Protein AF-A0A2E7LN16-F1 (afdb_monomer)

Mean predicted aligned error: 4.42 Å

Foldseek 3Di:
DDPDDDPLLVVLLVLLLVLCVPQQDPVNVVCVVVVNDDCVVSLQSVLVSLLLLQCPCVVQQGPVHDLVSNLSNLLSNLLGPRDAQSLQQSAQVLLCCVLLADPVSSNPRNNCSSNVVAREWEQAQDLPDDPVVQAPFWEDDPLAIFGKGWFTAHCPSHQWYWGWYAYPPGDTWIFIAGCPFPQWDWAWDPDDPHTIIMIGGDSTDTPDISNSDDSVSSNVSSVSSVSSVVSSVNSNVVNVVVVVVVQQQPDDDPHHRNVPDPD

Sequence (263 aa):
MDLLLNEQQLMLQSTVQDLLKRDFTKERLAEFDSGKADLKDQWDSVCSTGILGSLIPEKYGGIGGSFSDTGVVFQELGKGPLPGPHFTSSVLAANLIIQCGTESQKHNYLPRIAEGKFIFSVAISNLNQSVNTIFEDFRLAQNGVSGVRLNIPELRLATHVIVPFTSEPGIQGLAVIPTNTYGLSIRPLTGMSTEQYELKTENAEIEEILTGFKLSAFSSALIQSTALLCSFQVGGLERVLEMCLTYSKTRHQFGQPIGRFQR

pLDDT: mean 92.42, std 7.1, range [53.75, 98.56]

Structure (mmCIF, N/CA/C/O backbone):
data_AF-A0A2E7LN16-F1
#
_entry.id   AF-A0A2E7LN16-F1
#
loop_
_atom_site.group_PDB
_atom_site.id
_atom_site.type_symbol
_atom_site.label_atom_id
_atom_site.label_alt_id
_atom_site.label_comp_id
_atom_site.label_asym_id
_atom_site.label_entity_id
_atom_site.label_seq_id
_atom_site.pdbx_PDB_ins_code
_atom_site.Cartn_x
_atom_site.Cartn_y
_atom_site.Cartn_z
_atom_site.occupancy
_atom_site.B_iso_or_equiv
_atom_site.auth_seq_id
_atom_site.auth_comp_id
_atom_site.auth_asym_id
_atom_site.auth_atom_id
_atom_site.pdbx_PDB_model_num
ATOM 1 N N . MET A 1 1 ? -5.508 29.752 8.836 1.00 53.75 1 MET A N 1
ATOM 2 C CA . MET A 1 1 ? -5.615 28.482 8.097 1.00 53.75 1 MET A CA 1
ATOM 3 C C . MET A 1 1 ? -6.892 27.837 8.571 1.00 53.75 1 MET A C 1
ATOM 5 O O . MET A 1 1 ? -6.996 27.593 9.767 1.00 53.75 1 MET A O 1
ATOM 9 N N . ASP A 1 2 ? -7.878 27.712 7.690 1.00 70.88 2 ASP A N 1
ATOM 10 C CA . ASP A 1 2 ? -9.099 26.978 8.009 1.00 70.88 2 ASP A CA 1
ATOM 11 C C . ASP A 1 2 ? -8.776 25.481 7.930 1.00 70.88 2 ASP A C 1
ATOM 13 O O . ASP A 1 2 ? -8.203 25.032 6.939 1.00 70.88 2 ASP A O 1
ATOM 17 N N . LEU A 1 3 ? -9.021 24.758 9.020 1.00 83.38 3 LEU A N 1
ATOM 18 C CA . LEU A 1 3 ? -8.753 23.320 9.144 1.00 83.38 3 LEU A CA 1
ATOM 19 C C . LEU A 1 3 ? -10.019 22.486 8.905 1.00 83.38 3 LEU A C 1
ATOM 21 O O . LEU A 1 3 ? -9.980 21.265 9.054 1.00 83.38 3 LEU A O 1
ATOM 25 N N . LEU A 1 4 ? -11.144 23.133 8.596 1.00 91.50 4 LEU A N 1
ATOM 26 C CA . LEU A 1 4 ? -12.393 22.452 8.293 1.00 91.50 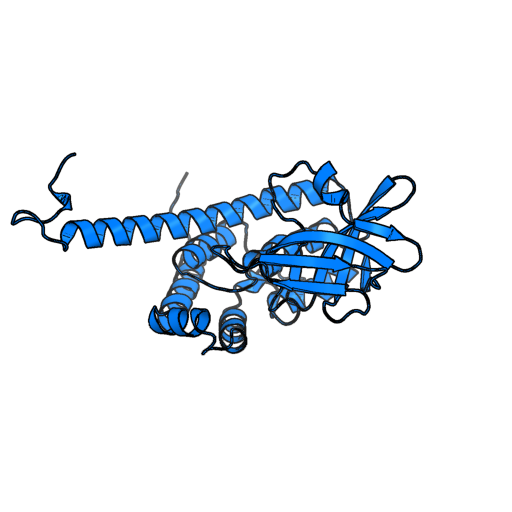4 LEU A CA 1
ATOM 27 C C . LEU A 1 4 ? -12.305 21.731 6.945 1.00 91.50 4 LEU A C 1
ATOM 29 O O . LEU A 1 4 ? -11.690 22.215 5.994 1.00 91.50 4 LEU A O 1
ATOM 33 N N . LEU A 1 5 ? -12.951 20.568 6.877 1.00 93.94 5 LEU A N 1
ATOM 34 C CA . LEU A 1 5 ? -13.072 19.805 5.641 1.00 93.94 5 LEU A CA 1
ATOM 35 C C . LEU A 1 5 ? -13.995 20.533 4.662 1.00 93.94 5 LEU A C 1
ATOM 37 O O . LEU A 1 5 ? -15.049 21.041 5.049 1.00 93.94 5 LEU A O 1
ATOM 41 N N . ASN A 1 6 ? -13.616 20.543 3.386 1.00 94.69 6 ASN A N 1
ATOM 42 C CA . ASN A 1 6 ? -14.493 21.019 2.318 1.00 94.69 6 ASN A CA 1
ATOM 43 C C . ASN A 1 6 ? -15.567 19.966 1.957 1.00 94.69 6 ASN A C 1
ATOM 45 O O . ASN A 1 6 ? -15.522 18.826 2.420 1.00 94.69 6 ASN A O 1
ATOM 49 N N . GLU A 1 7 ? -16.531 20.330 1.105 1.00 94.75 7 GLU A N 1
ATOM 50 C CA . GLU A 1 7 ? -17.633 19.437 0.706 1.00 94.75 7 GLU A CA 1
ATOM 51 C C . GLU A 1 7 ? -17.150 18.119 0.081 1.00 94.75 7 GLU A C 1
ATOM 53 O O . GLU A 1 7 ? -17.666 17.051 0.408 1.00 94.75 7 GLU A O 1
ATOM 58 N N . GLN A 1 8 ? -16.121 18.169 -0.769 1.00 92.81 8 GLN A N 1
ATOM 59 C CA . GLN A 1 8 ? -15.541 16.976 -1.388 1.00 92.81 8 GLN A CA 1
ATOM 60 C C . GLN A 1 8 ? -14.917 16.047 -0.341 1.00 92.81 8 GLN A C 1
ATOM 62 O O . GLN A 1 8 ? -15.150 14.838 -0.358 1.00 92.81 8 GLN A O 1
ATOM 67 N N . GLN A 1 9 ? -14.162 16.606 0.599 1.00 95.69 9 GLN A N 1
ATOM 68 C CA . GLN A 1 9 ? -13.541 15.865 1.692 1.00 95.69 9 GLN A CA 1
ATOM 69 C C . GLN A 1 9 ? -14.583 15.250 2.626 1.00 95.69 9 GLN A C 1
ATOM 71 O O . GLN A 1 9 ? -14.415 14.104 3.034 1.00 95.69 9 GLN A O 1
ATOM 76 N N . LEU A 1 10 ? -15.683 15.951 2.911 1.00 96.44 10 LEU A N 1
ATOM 77 C CA . LEU A 1 10 ? -16.804 15.406 3.684 1.00 96.44 10 LEU A CA 1
ATOM 78 C C . LEU A 1 10 ? -17.483 14.229 2.966 1.00 96.44 10 LEU A C 1
ATOM 80 O O . LEU A 1 10 ? -17.808 13.228 3.605 1.00 96.44 10 LEU A O 1
ATOM 84 N N . MET A 1 11 ? -17.657 14.300 1.643 1.00 94.75 11 MET A N 1
ATOM 85 C CA . MET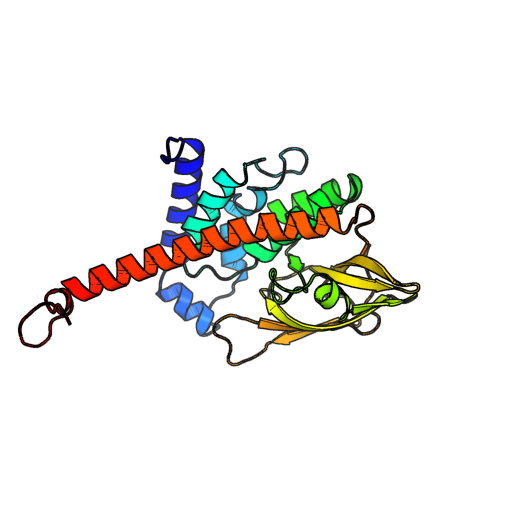 A 1 11 ? -18.199 13.180 0.859 1.00 94.75 11 MET A CA 1
ATOM 86 C C . MET A 1 11 ? -17.270 11.958 0.876 1.00 94.75 11 MET A C 1
ATOM 88 O O . MET A 1 11 ? -17.734 10.832 1.078 1.00 94.75 11 MET A O 1
ATOM 92 N N . LEU A 1 12 ? -15.960 12.168 0.714 1.00 94.94 12 LEU A N 1
ATOM 93 C CA . LEU A 1 12 ? -14.957 11.102 0.832 1.00 94.94 12 LEU A CA 1
ATOM 94 C C . LEU A 1 12 ? -14.974 10.481 2.233 1.00 94.94 12 LEU A C 1
ATOM 96 O O . LEU A 1 12 ? -14.991 9.258 2.366 1.00 94.94 12 LEU A O 1
ATOM 100 N N . GLN A 1 13 ? -15.042 11.324 3.266 1.00 95.88 13 GLN A N 1
ATOM 101 C CA . GLN A 1 13 ? -15.131 10.898 4.657 1.00 95.88 13 GLN A CA 1
ATOM 102 C C . GLN A 1 13 ? -16.349 9.993 4.886 1.00 95.88 13 GLN A C 1
ATOM 104 O O . GLN A 1 13 ? -16.206 8.881 5.395 1.00 95.88 13 GLN A O 1
ATOM 109 N N . SER A 1 14 ? -17.538 10.437 4.463 1.00 96.00 14 SER A N 1
ATOM 110 C CA . SER A 1 14 ? -18.780 9.667 4.606 1.00 96.00 14 SER A CA 1
ATOM 111 C C . SER A 1 14 ? -18.705 8.328 3.876 1.00 96.00 14 SER A C 1
ATOM 113 O O . SER A 1 14 ? -19.083 7.304 4.437 1.00 96.00 14 SER A O 1
ATOM 115 N N . THR A 1 15 ? -18.155 8.315 2.657 1.00 94.75 15 THR A N 1
ATOM 116 C CA . THR A 1 15 ? -18.009 7.095 1.846 1.00 94.75 15 THR A CA 1
ATOM 117 C C . THR A 1 15 ? -17.191 6.032 2.581 1.00 94.75 15 THR A C 1
ATOM 119 O O . THR A 1 15 ? -17.596 4.870 2.655 1.00 94.75 15 THR A O 1
ATOM 122 N N . VAL A 1 16 ? -16.058 6.423 3.174 1.00 94.69 16 VAL A N 1
ATOM 123 C CA . VAL A 1 16 ? -15.212 5.498 3.942 1.00 94.69 16 VAL A CA 1
ATOM 124 C C . VAL A 1 16 ? -15.894 5.065 5.239 1.00 94.69 16 VAL A C 1
ATOM 126 O O . VAL A 1 16 ? -15.833 3.892 5.602 1.00 94.69 16 VAL A O 1
ATOM 129 N N . GLN A 1 17 ? -16.583 5.970 5.935 1.00 94.12 17 GLN A N 1
ATOM 130 C CA . GLN A 1 17 ? -17.314 5.618 7.155 1.00 94.12 17 GLN A CA 1
ATOM 131 C C . GLN A 1 17 ? -18.416 4.592 6.898 1.00 94.12 17 GLN A C 1
ATOM 133 O O . GLN A 1 17 ? -18.588 3.667 7.696 1.00 94.12 17 GLN A O 1
ATOM 138 N N . ASP A 1 18 ? -19.152 4.739 5.801 1.00 93.50 18 ASP A N 1
ATOM 139 C CA . ASP A 1 18 ? -20.219 3.814 5.431 1.00 93.50 18 ASP A CA 1
ATOM 140 C C . ASP A 1 18 ? -19.653 2.448 5.033 1.00 93.50 18 ASP A C 1
ATOM 142 O O . ASP A 1 18 ? -20.167 1.423 5.486 1.00 93.50 18 ASP A O 1
ATOM 146 N N . LEU A 1 19 ? -18.538 2.425 4.293 1.00 91.94 19 LEU A N 1
ATOM 147 C CA . LEU A 1 19 ? -17.781 1.205 4.002 1.00 91.94 19 LEU A CA 1
ATOM 148 C C . LEU A 1 19 ? -17.363 0.481 5.294 1.00 91.94 19 LEU A C 1
ATOM 150 O O . LEU A 1 19 ? -17.647 -0.706 5.458 1.00 91.94 19 LEU A O 1
ATOM 154 N N . LEU A 1 20 ? -16.733 1.193 6.235 1.00 91.00 20 LEU A N 1
ATOM 155 C CA . LEU A 1 20 ? -16.261 0.619 7.500 1.00 91.00 20 LEU A CA 1
ATOM 156 C C . LEU A 1 20 ? -17.402 0.061 8.356 1.00 91.00 20 LEU A C 1
ATOM 158 O O . LEU A 1 20 ? -17.287 -1.039 8.898 1.00 91.00 20 LEU A O 1
ATOM 162 N N . LYS A 1 21 ? -18.519 0.787 8.461 1.00 90.44 21 LYS A N 1
ATOM 163 C CA . LYS A 1 21 ? -19.695 0.339 9.225 1.00 90.44 21 LYS A CA 1
ATOM 164 C C . LYS A 1 21 ? -20.355 -0.892 8.612 1.00 90.44 21 LYS A C 1
ATOM 166 O O . LYS A 1 21 ? -20.860 -1.727 9.360 1.00 90.44 21 LYS A O 1
ATOM 171 N N . ARG A 1 22 ? -20.395 -0.971 7.281 1.00 88.75 22 ARG A N 1
ATOM 172 C CA . ARG A 1 22 ? -21.070 -2.048 6.551 1.00 88.75 22 ARG A CA 1
ATOM 173 C C . ARG A 1 22 ? -20.244 -3.332 6.535 1.00 88.75 22 ARG A C 1
ATOM 175 O O . ARG A 1 22 ? -20.788 -4.392 6.828 1.00 88.75 22 ARG A O 1
ATOM 182 N N . ASP A 1 23 ? -18.948 -3.227 6.239 1.00 84.69 23 ASP A N 1
ATOM 183 C CA . ASP A 1 23 ? -18.140 -4.387 5.840 1.00 84.69 23 ASP A CA 1
ATOM 184 C C . ASP A 1 23 ? -17.058 -4.780 6.860 1.00 84.69 23 ASP A C 1
ATOM 186 O O . ASP A 1 23 ? -16.515 -5.880 6.779 1.00 84.69 23 ASP A O 1
ATOM 190 N N . PHE A 1 24 ? -16.756 -3.924 7.845 1.00 83.62 24 PHE A N 1
ATOM 191 C CA . PHE A 1 24 ? -15.664 -4.129 8.812 1.00 83.62 24 PHE A CA 1
ATOM 192 C C . PHE A 1 24 ? -16.161 -4.117 10.255 1.00 83.62 24 PHE A C 1
ATOM 194 O O . PHE A 1 24 ? -15.609 -3.458 11.141 1.00 83.62 24 PHE A O 1
ATOM 201 N N . THR A 1 25 ? -17.231 -4.871 10.503 1.00 86.12 25 THR A N 1
ATOM 202 C CA . THR A 1 25 ? -17.724 -5.103 11.862 1.00 86.12 25 THR A CA 1
ATOM 203 C C . THR A 1 25 ? -16.752 -5.985 12.652 1.00 86.12 25 THR A C 1
ATOM 205 O O . THR A 1 25 ? -15.941 -6.718 12.086 1.00 86.12 25 THR A O 1
ATOM 208 N N . LYS A 1 26 ? -16.844 -5.957 13.988 1.00 83.94 26 LYS A N 1
ATOM 209 C CA . LYS A 1 26 ? -15.995 -6.781 14.874 1.00 83.94 26 LYS A CA 1
ATOM 210 C C . LYS A 1 26 ? -16.084 -8.269 14.547 1.00 83.94 26 LYS A C 1
ATOM 212 O O . LYS A 1 26 ? -15.085 -8.976 14.616 1.00 83.94 26 LYS A O 1
ATOM 217 N N . GLU A 1 27 ? -17.278 -8.725 14.198 1.00 86.38 27 GLU A N 1
ATOM 218 C CA . GLU A 1 27 ? -17.569 -10.108 13.843 1.00 86.38 27 GLU A CA 1
ATOM 219 C C . GLU A 1 27 ? -16.830 -10.487 12.561 1.00 86.38 27 GLU A C 1
ATOM 221 O O . GLU A 1 27 ? -16.128 -11.496 12.539 1.00 86.38 27 GLU A O 1
ATOM 226 N N . ARG A 1 28 ? -16.894 -9.632 11.531 1.00 83.56 28 ARG A N 1
ATOM 227 C CA . ARG A 1 28 ? -16.215 -9.875 10.255 1.00 83.56 28 ARG A CA 1
ATOM 228 C C . ARG A 1 28 ? -14.694 -9.915 10.404 1.00 83.56 28 ARG A C 1
ATOM 230 O O . ARG A 1 28 ? -14.026 -10.741 9.794 1.00 83.56 28 ARG A O 1
ATOM 237 N N . LEU A 1 29 ? -14.148 -9.071 11.272 1.00 82.56 29 LEU A N 1
ATOM 238 C CA . LEU A 1 29 ? -12.717 -9.051 11.582 1.00 82.56 29 LEU A CA 1
ATOM 239 C C . LEU A 1 29 ? -12.264 -10.327 12.290 1.00 82.56 29 LEU A C 1
ATOM 241 O O . LEU A 1 29 ? -11.251 -10.910 11.919 1.00 82.56 29 LEU A O 1
ATOM 245 N N . ALA A 1 30 ? -13.058 -10.818 13.243 1.00 84.56 30 ALA A N 1
ATOM 246 C CA . ALA A 1 30 ? -12.797 -12.104 13.882 1.00 84.56 30 ALA A CA 1
ATOM 247 C C . ALA A 1 30 ? -12.892 -13.280 12.886 1.00 84.56 30 ALA A C 1
ATOM 249 O O . ALA A 1 30 ? -12.169 -14.273 13.017 1.00 84.56 30 ALA A O 1
ATOM 250 N N . GLU A 1 31 ? -13.763 -13.193 11.876 1.00 85.94 31 GLU A N 1
ATOM 251 C CA . GLU A 1 31 ? -13.812 -14.171 10.783 1.00 85.94 31 GLU A CA 1
ATOM 252 C C . GLU A 1 31 ? -12.535 -14.147 9.933 1.00 85.94 31 GLU A C 1
ATOM 254 O O . GLU A 1 31 ? -12.017 -15.219 9.622 1.00 85.94 31 GLU A O 1
ATOM 259 N N . PHE A 1 32 ? -11.985 -12.970 9.611 1.00 80.00 32 PHE A N 1
ATOM 260 C CA . PHE A 1 32 ? -10.703 -12.863 8.904 1.00 80.00 32 PHE A CA 1
ATOM 261 C C . PHE A 1 32 ? -9.546 -13.448 9.716 1.00 80.00 32 PHE A C 1
ATOM 263 O O . PHE A 1 32 ? -8.817 -14.300 9.205 1.00 80.00 32 PHE A O 1
ATOM 270 N N . ASP A 1 33 ? -9.427 -13.074 10.992 1.00 79.56 33 ASP A N 1
ATOM 271 C CA . ASP A 1 33 ? -8.363 -13.564 11.880 1.00 79.56 33 ASP A CA 1
ATOM 272 C C . ASP A 1 33 ? -8.414 -15.088 12.062 1.00 79.56 33 ASP A C 1
ATOM 274 O O . ASP A 1 33 ? -7.385 -15.753 12.181 1.00 79.56 33 ASP A O 1
ATOM 278 N N . SER A 1 34 ? -9.619 -15.665 12.058 1.00 82.75 34 SER A N 1
ATOM 279 C CA . SER A 1 34 ? -9.814 -17.117 12.151 1.00 82.75 34 SER A CA 1
ATOM 280 C C . SER A 1 34 ? -9.742 -17.851 10.806 1.00 82.75 34 SER A C 1
ATOM 282 O O . SER A 1 34 ? -9.888 -19.075 10.783 1.00 82.75 34 SER A O 1
ATOM 284 N N . GLY A 1 35 ? -9.525 -17.137 9.696 1.00 77.75 35 GLY A N 1
ATOM 285 C CA . GLY A 1 35 ? -9.469 -17.698 8.342 1.00 77.75 35 GLY A CA 1
ATOM 286 C C . GLY A 1 35 ? -10.820 -18.168 7.792 1.00 77.75 35 GLY A C 1
ATOM 287 O O . GLY A 1 35 ? -10.857 -18.944 6.840 1.00 77.75 35 GLY A O 1
ATOM 288 N N . LYS A 1 36 ? -11.932 -17.738 8.396 1.00 77.25 36 LYS A N 1
ATOM 289 C CA . LYS A 1 36 ? -13.304 -18.098 7.999 1.00 77.25 36 LYS A CA 1
ATOM 290 C C . LYS A 1 36 ? -13.892 -17.185 6.924 1.00 77.25 36 LYS A C 1
ATOM 292 O O . LYS A 1 36 ? -14.917 -17.538 6.348 1.00 77.25 36 LYS A O 1
ATOM 297 N N . ALA A 1 37 ? -13.273 -16.035 6.666 1.00 74.69 37 ALA A N 1
ATOM 298 C CA . ALA A 1 37 ? -13.674 -15.102 5.619 1.00 74.69 37 ALA A CA 1
ATOM 299 C C . ALA A 1 37 ? -12.539 -14.878 4.611 1.00 74.69 37 ALA A C 1
ATOM 301 O O . ALA A 1 37 ? -11.368 -14.803 4.988 1.00 74.69 37 ALA A O 1
ATOM 302 N N . ASP A 1 38 ? -12.906 -14.759 3.333 1.00 77.81 38 ASP A N 1
ATOM 303 C CA . ASP A 1 38 ? -11.987 -14.424 2.246 1.00 77.81 38 ASP A CA 1
ATOM 304 C C . ASP A 1 38 ? -11.841 -12.901 2.129 1.00 77.81 38 ASP A C 1
ATOM 306 O O . ASP A 1 38 ? -12.830 -12.163 2.087 1.00 77.81 38 ASP A O 1
ATOM 310 N N . LEU A 1 39 ? -10.597 -12.429 2.062 1.00 80.06 39 LEU A N 1
ATOM 311 C CA . LEU A 1 39 ? -10.276 -11.019 1.844 1.00 80.06 39 LEU A CA 1
ATOM 312 C C . LEU A 1 39 ? -10.704 -10.539 0.448 1.00 80.06 39 LEU A C 1
ATOM 314 O O . LEU A 1 39 ? -10.818 -9.335 0.224 1.00 80.06 39 LEU A O 1
ATOM 318 N N . LYS A 1 40 ? -10.954 -11.452 -0.498 1.00 83.12 40 LYS A N 1
ATOM 319 C CA . LYS A 1 40 ? -11.342 -11.106 -1.867 1.00 83.12 40 LYS A CA 1
ATOM 320 C C . LYS A 1 40 ? -12.682 -10.367 -1.946 1.00 83.12 40 LYS A C 1
ATOM 322 O O . LYS A 1 40 ? -12.735 -9.310 -2.569 1.00 83.12 40 LYS A O 1
ATOM 327 N N . ASP A 1 41 ? -13.722 -10.857 -1.272 1.00 81.88 41 ASP A N 1
ATOM 328 C CA . ASP A 1 41 ? -15.047 -10.207 -1.261 1.00 81.88 41 ASP A CA 1
ATOM 329 C C . ASP A 1 41 ? -14.959 -8.771 -0.722 1.00 81.88 41 ASP A C 1
ATOM 331 O O . ASP A 1 41 ? -15.581 -7.831 -1.220 1.00 81.88 41 ASP A O 1
ATOM 335 N N . GLN A 1 42 ? -14.137 -8.597 0.310 1.00 84.62 42 GLN A N 1
ATOM 336 C CA . GLN A 1 42 ? -13.887 -7.312 0.939 1.00 84.62 42 GLN A CA 1
ATOM 337 C C . GLN A 1 42 ? -13.096 -6.372 0.026 1.00 84.62 42 GLN A C 1
ATOM 339 O O . GLN A 1 42 ? -13.417 -5.185 -0.064 1.00 84.62 42 GLN A O 1
ATOM 344 N N . TRP A 1 43 ? -12.095 -6.895 -0.676 1.00 90.44 43 TRP A N 1
ATOM 345 C CA . TRP A 1 43 ? -11.359 -6.130 -1.669 1.00 90.44 43 TRP A CA 1
ATOM 346 C C . TRP A 1 43 ? -12.282 -5.609 -2.771 1.00 90.44 43 TRP A C 1
ATOM 348 O O . TRP A 1 43 ? -12.225 -4.425 -3.102 1.00 90.44 43 TRP A O 1
ATOM 358 N N . ASP A 1 44 ? -13.180 -6.447 -3.288 1.00 89.94 44 ASP A N 1
ATOM 359 C CA . ASP A 1 44 ? -14.129 -6.047 -4.332 1.00 89.94 44 ASP A CA 1
ATOM 360 C C . ASP A 1 44 ? -15.083 -4.947 -3.835 1.00 89.94 44 ASP A C 1
ATOM 362 O O . ASP A 1 44 ? -15.361 -3.982 -4.556 1.00 89.94 44 ASP A O 1
ATOM 366 N N . SER A 1 45 ? -15.505 -5.021 -2.569 1.00 90.31 45 SER A N 1
ATOM 367 C CA . SER A 1 45 ? -16.271 -3.948 -1.934 1.00 90.31 45 SER A CA 1
ATOM 368 C C . SER A 1 45 ? -15.495 -2.629 -1.879 1.00 90.31 45 SER A C 1
ATOM 370 O O . SER A 1 45 ? -16.016 -1.585 -2.277 1.00 90.31 45 SER A O 1
ATOM 372 N N . VAL A 1 46 ? -14.223 -2.660 -1.472 1.00 92.00 46 VAL A N 1
ATOM 373 C CA . VAL A 1 46 ? -13.366 -1.466 -1.468 1.00 92.00 46 VAL A CA 1
ATOM 374 C C . VAL A 1 46 ? -13.209 -0.900 -2.880 1.00 92.00 46 VAL A C 1
ATOM 376 O O . VAL A 1 46 ? -13.352 0.309 -3.067 1.00 92.00 46 VAL A O 1
ATOM 379 N N . CYS A 1 47 ? -12.984 -1.752 -3.883 1.00 93.06 47 CYS A N 1
ATOM 380 C CA . CYS A 1 47 ? -12.867 -1.333 -5.282 1.00 93.06 47 CYS A CA 1
ATOM 381 C C . CYS A 1 47 ? -14.112 -0.570 -5.752 1.00 93.06 47 CYS A C 1
ATOM 383 O O . CYS A 1 47 ? -13.991 0.455 -6.421 1.00 93.06 47 CYS A O 1
ATOM 385 N N . SER A 1 48 ? -15.306 -1.015 -5.342 1.00 91.88 48 SER A N 1
ATOM 386 C CA . SER A 1 48 ? -16.577 -0.383 -5.721 1.00 91.88 48 SER A CA 1
ATOM 387 C C . SER A 1 48 ? -16.747 1.056 -5.215 1.00 91.88 48 SER A C 1
ATOM 389 O O . SER A 1 48 ? -17.536 1.812 -5.777 1.00 91.88 48 SER A O 1
ATOM 391 N N . THR A 1 49 ? -15.994 1.460 -4.187 1.00 93.12 49 THR A N 1
ATOM 392 C CA . THR A 1 49 ? -16.054 2.825 -3.638 1.00 93.12 49 THR A CA 1
ATOM 393 C C . THR A 1 49 ? -15.240 3.845 -4.436 1.00 93.12 49 THR A C 1
ATOM 395 O O . THR A 1 49 ? -15.409 5.046 -4.243 1.00 93.12 49 THR A O 1
ATOM 398 N N . GLY A 1 50 ? -14.322 3.391 -5.298 1.00 92.50 50 GLY A N 1
ATOM 399 C CA . GLY A 1 50 ? -13.418 4.258 -6.057 1.00 92.50 50 GLY A CA 1
ATOM 400 C C . GLY A 1 50 ? -12.262 4.868 -5.249 1.00 92.50 50 GLY A C 1
ATOM 401 O O . GLY A 1 50 ? -11.411 5.540 -5.829 1.00 92.50 50 GLY A O 1
ATOM 402 N N . ILE A 1 51 ? -12.1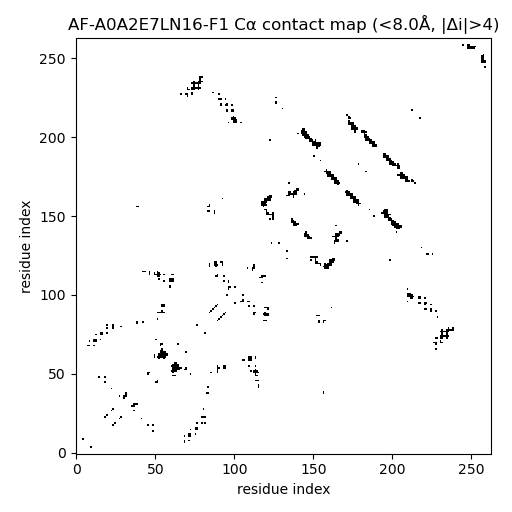56 4.610 -3.938 1.00 92.81 51 ILE A N 1
ATOM 403 C CA . ILE A 1 51 ? -11.120 5.231 -3.087 1.00 92.81 51 ILE A CA 1
ATOM 404 C C . ILE A 1 51 ? -9.687 4.832 -3.471 1.00 92.81 51 ILE A C 1
ATOM 406 O O . ILE A 1 51 ? -8.749 5.568 -3.183 1.00 92.81 51 ILE A O 1
ATOM 410 N N . LEU A 1 52 ? -9.500 3.701 -4.164 1.00 95.00 52 LEU A N 1
ATOM 411 C CA . LEU A 1 52 ? -8.191 3.275 -4.678 1.00 95.00 52 LEU A CA 1
ATOM 412 C C . LEU A 1 52 ? -7.667 4.199 -5.793 1.00 95.00 52 LEU A C 1
ATOM 414 O O . LEU A 1 52 ? -6.471 4.236 -6.061 1.00 95.00 52 LEU A O 1
ATOM 418 N N . GLY A 1 53 ? -8.545 4.966 -6.437 1.00 95.25 53 GLY A N 1
ATOM 419 C CA . GLY A 1 53 ? -8.179 5.957 -7.444 1.00 95.25 53 GLY A CA 1
ATOM 420 C C . GLY A 1 53 ? -7.934 7.358 -6.883 1.00 95.25 53 GLY A C 1
ATOM 421 O O . GLY A 1 53 ? -7.716 8.271 -7.677 1.00 95.25 53 GLY A O 1
ATOM 422 N N . SER A 1 54 ? -7.992 7.572 -5.560 1.00 93.56 54 SER A N 1
ATOM 423 C CA . SER A 1 54 ? -8.060 8.923 -4.977 1.00 93.56 54 SER A CA 1
ATOM 424 C 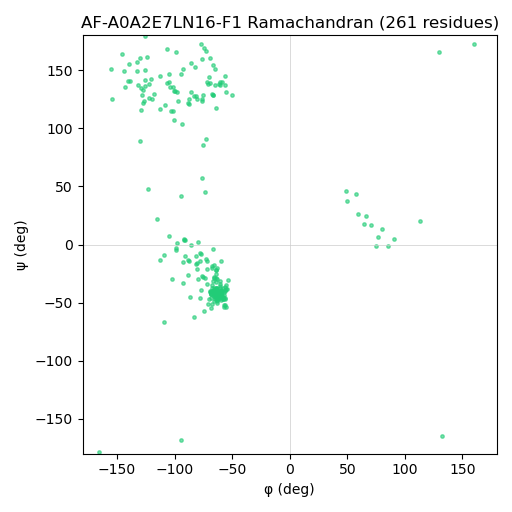C . SER A 1 54 ? -6.867 9.809 -5.341 1.00 93.56 54 SER A C 1
ATOM 426 O O . SER A 1 54 ? -7.061 10.968 -5.688 1.00 93.56 54 SER A O 1
ATOM 428 N N . LEU A 1 55 ? -5.649 9.259 -5.306 1.00 93.25 55 LEU A N 1
ATOM 429 C CA . LEU A 1 55 ? -4.404 9.973 -5.617 1.00 93.25 55 LEU A CA 1
ATOM 430 C C . LEU A 1 55 ? -4.012 9.871 -7.102 1.00 93.25 55 LEU A C 1
ATOM 432 O O . LEU A 1 55 ? -3.084 10.535 -7.565 1.00 93.25 55 LEU A O 1
ATOM 436 N N . ILE A 1 56 ? -4.693 9.013 -7.861 1.00 97.38 56 ILE A N 1
ATOM 437 C CA . ILE A 1 56 ? -4.369 8.757 -9.262 1.00 97.38 56 ILE A CA 1
ATOM 438 C C . ILE A 1 56 ? -4.987 9.875 -10.119 1.00 97.38 56 ILE A C 1
ATOM 440 O O . ILE A 1 56 ? -6.184 10.133 -10.002 1.00 97.38 56 ILE A O 1
ATOM 444 N N . PRO A 1 57 ? -4.213 10.546 -10.995 1.00 97.19 57 PRO A N 1
ATOM 445 C CA . PRO A 1 57 ? -4.746 11.573 -11.890 1.00 97.19 57 PRO A CA 1
ATOM 446 C C . PRO A 1 57 ? -5.888 11.068 -12.781 1.00 97.19 57 PRO A C 1
ATOM 448 O O . PRO A 1 57 ? -5.828 9.947 -13.287 1.00 97.19 57 PRO A O 1
ATOM 451 N N . GLU A 1 58 ? -6.867 11.930 -13.071 1.00 96.62 58 GLU A N 1
ATOM 452 C CA . GLU A 1 58 ? -8.025 11.600 -13.924 1.00 96.62 58 GLU A CA 1
ATOM 453 C C . GLU A 1 58 ? -7.625 11.060 -15.303 1.00 96.62 58 GLU A C 1
ATOM 455 O O . GLU A 1 58 ? -8.207 10.092 -15.790 1.00 96.62 58 GLU A O 1
ATOM 460 N N . LYS A 1 59 ? -6.562 11.610 -15.913 1.00 97.50 59 LYS A N 1
ATOM 461 C CA . LYS A 1 59 ? -6.040 11.124 -17.205 1.00 97.50 59 LYS A CA 1
ATOM 462 C C . LYS A 1 59 ? -5.583 9.658 -17.187 1.00 97.50 59 LYS A C 1
ATOM 464 O O . LYS A 1 59 ? -5.370 9.076 -18.245 1.00 97.50 59 LYS A O 1
ATOM 469 N N . TYR A 1 60 ? -5.424 9.073 -16.002 1.00 97.88 60 TYR A N 1
ATOM 470 C CA . TYR A 1 60 ? -5.081 7.671 -15.795 1.00 97.88 60 TYR A CA 1
ATOM 471 C C . TYR A 1 60 ? -6.194 6.887 -15.085 1.00 97.88 60 TYR A C 1
ATOM 473 O O . TYR A 1 60 ? -5.917 5.856 -14.479 1.00 97.88 60 TYR A O 1
ATOM 481 N N . GLY A 1 61 ? -7.441 7.365 -15.137 1.00 93.94 61 GLY A N 1
ATOM 482 C CA . GLY A 1 61 ? -8.607 6.647 -14.614 1.00 93.94 61 GLY A CA 1
ATOM 483 C C . GLY A 1 61 ? -8.813 6.743 -13.101 1.00 93.94 61 GLY A C 1
ATOM 484 O O . GLY A 1 61 ? -9.596 5.971 -12.556 1.00 93.94 61 GLY A O 1
ATOM 485 N N . GLY A 1 62 ? -8.118 7.656 -12.415 1.00 95.44 62 GLY A N 1
ATOM 486 C CA . GLY A 1 62 ? -8.385 7.969 -11.010 1.00 95.44 62 GLY A CA 1
ATOM 487 C C . GLY A 1 62 ? -9.320 9.166 -10.825 1.00 95.44 62 GLY A C 1
ATOM 488 O O . GLY A 1 62 ? -9.925 9.655 -11.775 1.00 95.44 62 GLY A O 1
ATOM 489 N N . ILE A 1 63 ? -9.414 9.649 -9.587 1.00 92.69 63 ILE A N 1
ATOM 490 C CA . ILE A 1 63 ? -10.271 10.783 -9.192 1.00 92.69 63 ILE A CA 1
ATOM 491 C C . ILE A 1 63 ? -9.499 12.115 -9.258 1.00 92.69 63 ILE A C 1
ATOM 493 O O . ILE A 1 63 ? -10.095 13.183 -9.231 1.00 92.69 63 ILE A O 1
ATOM 497 N N . GLY A 1 64 ? -8.164 12.076 -9.339 1.00 91.25 64 GLY A N 1
ATOM 498 C CA . GLY A 1 64 ? -7.330 13.280 -9.379 1.00 91.25 64 GLY A CA 1
ATOM 499 C C . GLY A 1 64 ? -7.353 14.102 -8.088 1.00 91.25 64 GLY A C 1
ATOM 500 O O . GLY A 1 64 ? -7.092 15.303 -8.128 1.00 91.25 64 GLY A O 1
ATOM 501 N N . GLY A 1 65 ? -7.657 13.471 -6.951 1.00 91.88 65 GLY A N 1
ATOM 502 C CA . GLY A 1 65 ? -7.682 14.120 -5.647 1.00 91.88 65 GLY A CA 1
ATOM 503 C C . GLY A 1 65 ? -6.298 14.580 -5.193 1.00 91.88 65 GLY A C 1
ATOM 504 O O . GLY A 1 65 ? -5.258 14.035 -5.577 1.00 91.88 65 GLY A O 1
ATOM 505 N N . SER A 1 66 ? -6.278 15.594 -4.334 1.00 94.44 66 SER A N 1
ATOM 506 C CA . SER A 1 66 ? -5.043 16.057 -3.709 1.00 94.44 66 SER A CA 1
ATOM 507 C C . SER A 1 66 ? -4.561 15.087 -2.620 1.00 94.44 66 SER A C 1
ATOM 509 O O . SER A 1 66 ? -5.285 14.201 -2.152 1.00 94.44 66 SER A O 1
ATOM 511 N N . PHE A 1 67 ? -3.329 15.291 -2.144 1.00 94.44 67 PHE A N 1
ATOM 512 C CA . PHE A 1 67 ? -2.830 14.601 -0.951 1.00 94.44 67 PHE A CA 1
ATOM 513 C C . PHE A 1 67 ? -3.667 14.908 0.295 1.00 94.44 67 PHE A C 1
ATOM 515 O O . PHE A 1 67 ? -3.800 14.044 1.153 1.00 94.44 67 PHE A O 1
ATOM 522 N N . SER A 1 68 ? -4.257 16.101 0.399 1.00 94.88 68 SER A N 1
ATOM 523 C CA . SER A 1 68 ? -5.158 16.436 1.505 1.00 94.88 68 SER A CA 1
ATOM 524 C C . SER A 1 68 ? -6.459 15.639 1.423 1.00 94.88 68 SER A C 1
ATOM 526 O O . SER A 1 68 ? -6.889 15.085 2.430 1.00 94.88 68 SER A O 1
ATOM 528 N N . ASP A 1 69 ? -7.033 15.496 0.226 1.00 95.50 69 ASP A N 1
ATOM 529 C CA . ASP A 1 69 ? -8.257 14.710 0.018 1.00 95.50 69 ASP A CA 1
ATOM 530 C C . ASP A 1 69 ? -8.015 13.223 0.301 1.00 95.50 69 ASP A C 1
ATOM 532 O O . ASP A 1 69 ? -8.775 12.582 1.027 1.00 95.50 69 ASP A O 1
ATOM 536 N N . THR A 1 70 ? -6.897 12.684 -0.195 1.00 95.81 70 THR A N 1
ATOM 537 C CA . THR A 1 70 ? -6.481 11.304 0.102 1.00 95.81 70 THR A CA 1
ATOM 538 C C . THR A 1 70 ? -6.116 11.129 1.581 1.00 95.81 70 THR A C 1
ATOM 540 O O . THR A 1 70 ? -6.353 10.070 2.154 1.00 95.81 70 THR A O 1
ATOM 543 N N . GLY A 1 71 ? -5.592 12.167 2.235 1.00 96.50 71 GLY A N 1
ATOM 544 C CA . GLY A 1 71 ? -5.321 12.168 3.672 1.00 96.50 71 GLY A CA 1
ATOM 545 C C . GLY A 1 71 ? -6.587 11.952 4.499 1.00 96.50 71 GLY A C 1
ATOM 546 O O . GLY A 1 71 ? -6.559 11.162 5.439 1.00 96.50 71 GLY A O 1
ATOM 547 N N . VAL A 1 72 ? -7.707 12.570 4.110 1.00 96.31 72 VAL A N 1
ATOM 548 C CA . VAL A 1 72 ? -9.019 12.349 4.748 1.00 96.31 72 VAL A CA 1
ATOM 549 C C . VAL A 1 72 ? -9.479 10.905 4.567 1.00 96.31 72 VAL A C 1
ATOM 551 O O . VAL A 1 72 ? -9.891 10.275 5.539 1.00 96.31 72 VAL A O 1
ATOM 554 N N . VAL A 1 73 ? -9.348 10.355 3.354 1.00 95.69 73 VAL A N 1
ATOM 555 C CA . VAL A 1 73 ? -9.650 8.939 3.082 1.00 95.69 73 VAL A CA 1
ATOM 556 C C . VAL A 1 73 ? -8.840 8.042 4.017 1.00 95.69 73 VAL A C 1
ATOM 558 O O . VAL A 1 73 ? -9.420 7.247 4.749 1.00 95.69 73 VAL A O 1
ATOM 561 N N . PHE A 1 74 ? -7.515 8.196 4.057 1.00 95.94 74 PHE A N 1
ATOM 562 C CA . PHE A 1 74 ? -6.649 7.336 4.867 1.00 95.94 74 PHE A CA 1
ATOM 563 C C . PHE A 1 74 ? -6.839 7.529 6.371 1.00 95.94 74 PHE A C 1
ATOM 565 O O . PHE A 1 74 ? -6.779 6.544 7.103 1.00 95.94 74 PHE A O 1
ATOM 572 N N . GLN A 1 75 ? -7.126 8.745 6.838 1.00 96.31 75 GLN A N 1
ATOM 573 C CA . GLN A 1 75 ? -7.486 8.977 8.236 1.00 96.31 75 GLN A CA 1
ATOM 574 C C . GLN A 1 75 ? -8.776 8.247 8.615 1.00 96.31 75 GLN A C 1
ATOM 576 O O . GLN A 1 75 ? -8.824 7.618 9.668 1.00 96.31 75 GLN A O 1
ATOM 581 N N . GLU A 1 76 ? -9.810 8.256 7.773 1.00 95.38 76 GLU A N 1
ATOM 582 C CA . GLU A 1 76 ? -11.001 7.452 8.060 1.00 95.38 76 GLU A CA 1
ATOM 583 C C . GLU A 1 76 ? -10.720 5.953 7.965 1.00 95.38 76 GLU A C 1
ATOM 585 O O . GLU A 1 76 ? -11.128 5.225 8.866 1.00 95.38 76 GLU A O 1
ATOM 590 N N . LEU A 1 77 ? -9.976 5.487 6.950 1.00 93.50 77 LEU A N 1
ATOM 591 C CA . LEU A 1 77 ? -9.606 4.070 6.829 1.00 93.50 77 LEU A CA 1
ATOM 592 C C . LEU A 1 77 ? -8.872 3.590 8.088 1.00 93.50 77 LEU A C 1
ATOM 594 O O . LEU A 1 77 ? -9.160 2.501 8.567 1.00 93.50 77 LEU A O 1
ATOM 598 N N . GLY A 1 78 ? -8.000 4.422 8.666 1.00 93.19 78 GLY A N 1
ATOM 599 C CA . GLY A 1 78 ? -7.262 4.117 9.892 1.00 93.19 78 GLY A CA 1
ATOM 600 C C . GLY A 1 78 ? -8.129 3.943 11.140 1.00 93.19 78 GLY A C 1
ATOM 601 O O . GLY A 1 78 ? -7.706 3.280 12.087 1.00 93.19 78 GLY A O 1
ATOM 602 N N . LYS A 1 79 ? -9.355 4.486 11.162 1.00 92.25 79 LYS A N 1
ATOM 603 C CA . LYS A 1 79 ? -10.307 4.271 12.270 1.00 92.25 79 LYS A CA 1
ATOM 604 C C . LYS A 1 79 ? -10.877 2.854 12.280 1.00 92.25 79 LYS A C 1
ATOM 606 O O . LYS A 1 79 ? -11.388 2.412 13.312 1.00 92.25 79 LYS A O 1
ATOM 611 N N . GLY A 1 80 ? -10.829 2.158 11.148 1.00 83.12 80 GLY A N 1
ATOM 612 C CA . GLY A 1 80 ? -11.212 0.761 11.022 1.00 83.12 80 GLY A CA 1
ATOM 613 C C . GLY A 1 80 ? -9.981 -0.140 10.913 1.00 83.12 80 GLY A C 1
ATOM 614 O O . GLY A 1 80 ? -8.977 0.245 10.321 1.00 83.12 80 GLY A O 1
ATOM 615 N N . PRO A 1 81 ? -10.020 -1.367 11.442 1.00 74.06 81 PRO A N 1
ATOM 616 C CA . PRO A 1 81 ? -9.017 -2.367 11.101 1.00 74.06 81 PRO A CA 1
ATOM 617 C C . PRO A 1 81 ? -9.333 -2.889 9.695 1.00 74.06 81 PRO A C 1
ATOM 619 O O . PRO A 1 81 ? -10.063 -3.855 9.515 1.00 74.06 81 PRO A O 1
ATOM 622 N N . LEU A 1 82 ? -8.842 -2.181 8.687 1.00 80.50 82 LEU A N 1
ATOM 623 C CA . LEU A 1 82 ? -9.051 -2.514 7.288 1.00 80.50 82 LEU A CA 1
ATOM 624 C C . LEU A 1 82 ? -7.872 -3.364 6.783 1.00 80.50 82 LEU A C 1
ATOM 626 O O . LEU A 1 82 ? -6.795 -2.808 6.554 1.00 80.50 82 LEU A O 1
ATOM 630 N N . PRO A 1 83 ? -8.025 -4.691 6.623 1.00 79.25 83 PRO A N 1
ATOM 631 C CA . PRO A 1 83 ? -7.003 -5.502 5.985 1.00 79.25 83 PRO A CA 1
ATOM 632 C C . PRO A 1 83 ? -6.974 -5.226 4.483 1.00 79.25 83 PRO A C 1
ATOM 634 O O . PRO A 1 83 ? -8.013 -5.140 3.831 1.00 79.25 83 PRO A O 1
ATOM 637 N N . GLY A 1 84 ? -5.774 -5.161 3.922 1.00 84.62 84 GLY A N 1
ATOM 638 C CA . GLY A 1 84 ? -5.587 -5.201 2.482 1.00 84.62 84 GLY A CA 1
ATOM 639 C C . GLY A 1 84 ? -4.699 -4.085 1.939 1.00 84.62 84 GLY A C 1
ATOM 640 O O . GLY A 1 84 ? -4.437 -3.101 2.625 1.00 84.62 84 GLY A O 1
ATOM 641 N N . PRO A 1 85 ? -4.249 -4.236 0.683 1.00 91.12 85 PRO A N 1
ATOM 642 C CA . PRO A 1 85 ? -3.231 -3.406 0.038 1.00 91.12 85 PRO A CA 1
ATOM 643 C C . PRO A 1 85 ? -3.696 -2.001 -0.367 1.00 91.12 85 PRO A C 1
ATOM 645 O O . PRO A 1 85 ? -3.425 -1.529 -1.469 1.00 91.12 85 PRO A O 1
ATOM 648 N N . HIS A 1 86 ? -4.403 -1.300 0.516 1.00 92.00 86 HIS A N 1
ATOM 649 C CA . HIS A 1 86 ? -4.845 0.072 0.274 1.00 92.00 86 HIS A CA 1
ATOM 650 C C . HIS A 1 86 ? -3.637 1.000 0.240 1.00 92.00 86 HIS A C 1
ATOM 652 O O . HIS A 1 86 ? -3.421 1.716 -0.727 1.00 92.00 86 HIS A O 1
ATOM 658 N N . PHE A 1 87 ? -2.779 0.940 1.256 1.00 94.44 87 PHE A N 1
ATOM 659 C CA . PHE A 1 87 ? -1.609 1.805 1.284 1.00 94.44 87 PHE A CA 1
ATOM 660 C C . PHE A 1 87 ? -0.561 1.393 0.243 1.00 94.44 87 PHE A C 1
ATOM 662 O O . PHE A 1 87 ? -0.103 2.228 -0.542 1.00 94.44 87 PHE A O 1
ATOM 669 N N . THR A 1 88 ? -0.166 0.117 0.213 1.00 95.31 88 THR A N 1
ATOM 670 C CA . THR A 1 88 ? 0.917 -0.319 -0.681 1.00 95.31 88 THR A CA 1
ATOM 671 C C . THR A 1 88 ? 0.551 -0.197 -2.155 1.00 95.31 88 THR A C 1
ATOM 673 O O . THR A 1 88 ? 1.398 0.246 -2.932 1.00 95.31 88 THR A O 1
ATOM 676 N N . SER A 1 89 ? -0.693 -0.505 -2.538 1.00 96.75 89 SER A N 1
ATOM 677 C CA . SER A 1 89 ? -1.119 -0.455 -3.939 1.00 96.75 89 SER A CA 1
ATOM 678 C C . SER A 1 89 ? -1.525 0.952 -4.373 1.00 96.75 89 SER A C 1
ATOM 680 O O . SER A 1 89 ? -0.891 1.530 -5.261 1.00 96.75 89 SER A O 1
ATOM 682 N N . SER A 1 90 ? -2.560 1.538 -3.756 1.00 95.50 90 SER A N 1
ATOM 683 C CA . SER A 1 90 ? -3.156 2.781 -4.270 1.00 95.50 90 SER A CA 1
ATOM 684 C C . SER A 1 90 ? -2.398 4.050 -3.896 1.00 95.50 90 SER A C 1
ATOM 686 O O . SER A 1 90 ? -2.607 5.086 -4.527 1.00 95.50 90 SER A O 1
ATOM 688 N N . VAL A 1 91 ? -1.494 3.983 -2.916 1.00 96.62 91 VAL A N 1
ATOM 689 C CA . VAL A 1 91 ? -0.650 5.121 -2.537 1.00 96.62 91 VAL A CA 1
ATOM 690 C C . VAL A 1 91 ? 0.789 4.884 -2.949 1.00 96.62 91 VAL A C 1
ATOM 692 O O . VAL A 1 91 ? 1.285 5.580 -3.832 1.00 96.62 91 VAL A O 1
ATOM 695 N N . LEU A 1 92 ? 1.471 3.915 -2.340 1.00 97.31 92 LEU A N 1
ATOM 696 C CA . LEU A 1 92 ? 2.915 3.783 -2.504 1.00 97.31 92 LEU A CA 1
ATOM 697 C C . LEU A 1 92 ? 3.291 3.368 -3.933 1.00 97.31 92 LEU A C 1
ATOM 699 O O . LEU A 1 92 ? 4.057 4.073 -4.591 1.00 97.31 92 LEU A O 1
ATOM 703 N N . ALA A 1 93 ? 2.740 2.264 -4.441 1.00 98.12 93 ALA A N 1
ATOM 704 C CA . ALA A 1 93 ? 3.025 1.790 -5.792 1.00 98.12 93 ALA A CA 1
ATOM 705 C C . ALA A 1 93 ? 2.518 2.768 -6.859 1.00 98.12 93 ALA A C 1
ATOM 707 O O . ALA A 1 93 ? 3.268 3.117 -7.772 1.00 98.12 93 ALA A O 1
ATOM 708 N N . ALA A 1 94 ? 1.289 3.274 -6.714 1.00 98.06 94 ALA A N 1
ATOM 709 C CA . ALA A 1 94 ? 0.745 4.283 -7.619 1.00 98.06 94 ALA A CA 1
ATOM 710 C C . ALA A 1 94 ? 1.638 5.535 -7.693 1.00 98.06 94 ALA A C 1
ATOM 712 O O . ALA A 1 94 ? 1.983 5.976 -8.789 1.00 98.06 94 ALA A O 1
ATOM 713 N N . ASN A 1 95 ? 2.083 6.079 -6.555 1.00 97.31 95 ASN A N 1
ATOM 714 C CA . ASN A 1 95 ? 2.940 7.266 -6.532 1.00 97.31 95 ASN A CA 1
ATOM 715 C C . ASN A 1 95 ? 4.339 6.979 -7.110 1.00 97.31 95 ASN A C 1
ATOM 717 O O . ASN A 1 95 ? 4.879 7.793 -7.862 1.00 97.31 95 ASN A O 1
ATOM 721 N N . LEU A 1 96 ? 4.902 5.792 -6.854 1.00 98.31 96 LEU A N 1
ATOM 722 C CA . LEU A 1 96 ? 6.140 5.349 -7.503 1.00 98.31 96 LEU A CA 1
ATOM 723 C C . LEU A 1 96 ? 5.990 5.290 -9.029 1.00 98.31 96 LEU A C 1
ATOM 725 O O . LEU A 1 96 ? 6.859 5.787 -9.739 1.00 98.31 96 LEU A O 1
ATOM 729 N N . ILE A 1 97 ? 4.883 4.760 -9.550 1.00 98.50 97 ILE A N 1
ATOM 730 C CA . ILE A 1 97 ? 4.616 4.702 -10.997 1.00 98.50 97 ILE A CA 1
ATOM 731 C C . ILE A 1 97 ? 4.376 6.104 -11.577 1.00 98.50 97 ILE A C 1
ATOM 733 O O . ILE A 1 97 ? 4.879 6.422 -12.655 1.00 98.50 97 ILE A O 1
ATOM 737 N N . ILE A 1 98 ? 3.662 6.981 -10.867 1.00 97.88 98 ILE A N 1
ATOM 738 C CA . ILE A 1 98 ? 3.436 8.373 -11.289 1.00 97.88 98 ILE A CA 1
ATOM 739 C C . ILE A 1 98 ? 4.764 9.124 -11.445 1.00 97.88 98 ILE A C 1
ATOM 741 O O . ILE A 1 98 ? 4.930 9.878 -12.411 1.00 97.88 98 ILE A O 1
ATOM 745 N N . GLN A 1 99 ? 5.703 8.921 -10.519 1.00 97.81 99 GLN A N 1
ATOM 746 C CA . GLN A 1 99 ? 6.949 9.686 -10.469 1.00 97.81 99 GLN A CA 1
ATOM 747 C C . GLN A 1 99 ? 8.118 9.041 -11.216 1.00 97.81 99 GLN A C 1
ATOM 749 O O . GLN A 1 99 ? 8.952 9.757 -11.767 1.00 97.81 99 GLN A O 1
ATOM 754 N N . CYS A 1 100 ? 8.186 7.710 -11.243 1.00 98.19 100 CYS A N 1
ATOM 755 C CA . CYS A 1 100 ? 9.291 6.952 -11.835 1.00 98.19 100 CYS A CA 1
ATOM 756 C C . CYS A 1 100 ? 8.898 6.227 -13.129 1.00 98.19 100 CYS A C 1
ATOM 758 O O . CYS A 1 100 ? 9.768 5.687 -13.805 1.00 98.19 100 CYS A O 1
ATOM 760 N N . GLY A 1 101 ? 7.615 6.187 -13.491 1.00 97.62 101 GLY A N 1
ATOM 761 C CA . GLY A 1 101 ? 7.153 5.571 -14.730 1.00 97.62 101 GLY A CA 1
ATOM 762 C C . GLY A 1 101 ? 7.204 6.517 -15.932 1.00 97.62 101 GLY A C 1
ATOM 763 O O . GLY A 1 101 ? 7.120 7.743 -15.805 1.00 97.62 101 GLY A O 1
ATOM 764 N N . THR A 1 102 ? 7.285 5.946 -17.129 1.00 98.00 102 THR A N 1
ATOM 765 C CA . THR A 1 102 ? 7.002 6.648 -18.392 1.00 98.00 102 THR A CA 1
ATOM 766 C C . THR A 1 102 ? 5.499 6.891 -18.558 1.00 98.00 102 THR A C 1
ATOM 768 O O . THR A 1 102 ? 4.681 6.295 -17.860 1.00 98.00 102 THR A O 1
ATOM 771 N N . GLU A 1 103 ? 5.089 7.741 -19.505 1.00 98.00 103 GLU A N 1
ATOM 772 C CA . GLU A 1 103 ? 3.654 7.930 -19.774 1.00 98.00 103 GLU A CA 1
ATOM 773 C C . GLU A 1 103 ? 2.978 6.622 -20.219 1.00 98.00 103 GLU A C 1
ATOM 775 O O . GLU A 1 103 ? 1.851 6.363 -19.808 1.00 98.00 103 GLU A O 1
ATOM 780 N N . SER A 1 104 ? 3.664 5.760 -20.981 1.00 97.88 104 SER A N 1
ATOM 781 C CA . SER A 1 104 ? 3.136 4.439 -21.360 1.00 97.88 104 SER A CA 1
ATOM 782 C C . SER A 1 104 ? 2.886 3.560 -20.131 1.00 97.88 104 SER A C 1
ATOM 784 O O . SER A 1 104 ? 1.812 2.980 -19.988 1.00 97.88 104 SER A O 1
ATOM 786 N N . GLN A 1 105 ? 3.841 3.524 -19.198 1.00 98.19 105 GLN A N 1
ATOM 787 C CA . GLN A 1 105 ? 3.725 2.766 -17.947 1.00 98.19 105 GLN A CA 1
ATOM 788 C C . GLN A 1 105 ? 2.568 3.267 -17.082 1.00 98.19 105 GLN A C 1
ATOM 790 O O . GLN A 1 105 ? 1.794 2.474 -16.552 1.00 98.19 105 GLN A O 1
ATOM 795 N N . LYS A 1 106 ? 2.395 4.587 -16.985 1.00 98.56 106 LYS A N 1
ATOM 796 C CA . LYS A 1 106 ? 1.288 5.195 -16.235 1.00 98.56 106 LYS A CA 1
ATOM 797 C C . LYS A 1 106 ? -0.073 4.810 -16.811 1.00 98.56 106 LYS A C 1
ATOM 799 O O . LYS A 1 106 ? -0.936 4.389 -16.048 1.00 98.56 106 LYS A O 1
ATOM 804 N N . HIS A 1 107 ? -0.248 4.887 -18.134 1.00 98.25 107 HIS A N 1
ATOM 805 C CA . HIS A 1 107 ? -1.492 4.463 -18.794 1.00 98.25 107 HIS A CA 1
ATOM 806 C C . HIS A 1 107 ? -1.743 2.955 -18.674 1.00 98.25 107 HIS A C 1
ATOM 808 O O . HIS A 1 107 ? -2.894 2.530 -18.687 1.00 98.25 107 HIS A O 1
ATOM 814 N N . ASN A 1 108 ? -0.688 2.146 -18.552 1.00 97.69 108 ASN A N 1
ATOM 815 C CA . ASN A 1 108 ? -0.820 0.709 -18.365 1.00 97.69 108 ASN A CA 1
ATOM 816 C C . ASN A 1 108 ? -1.272 0.371 -16.932 1.00 97.69 108 ASN A C 1
ATOM 818 O O . ASN A 1 108 ? -2.301 -0.271 -16.739 1.00 97.69 108 ASN A O 1
ATOM 822 N N . TYR A 1 109 ? -0.528 0.811 -15.916 1.00 98.50 109 TYR A N 1
ATOM 823 C CA . TYR A 1 109 ? -0.723 0.329 -14.546 1.00 98.50 109 TYR A CA 1
ATOM 824 C C . TYR A 1 109 ? -1.788 1.090 -13.755 1.00 98.50 109 TYR A C 1
ATOM 826 O O . TYR A 1 109 ? -2.606 0.465 -13.082 1.00 98.50 109 TYR A O 1
ATOM 834 N N . LEU A 1 110 ? -1.792 2.424 -13.811 1.00 98.56 110 LEU A N 1
ATOM 835 C CA . LEU A 1 110 ? -2.583 3.239 -12.883 1.00 98.56 110 LEU A CA 1
ATOM 836 C C . LEU A 1 110 ? -4.103 3.023 -13.004 1.00 98.56 110 LEU A C 1
ATOM 838 O O . LEU A 1 110 ? -4.725 2.872 -11.952 1.00 98.56 110 LEU A O 1
ATOM 842 N N . PRO A 1 111 ? -4.710 2.895 -14.205 1.00 98.38 111 PRO A N 1
ATOM 843 C CA . PRO A 1 111 ? -6.138 2.583 -14.294 1.00 98.38 111 PRO A CA 1
ATOM 844 C C . PRO A 1 111 ? -6.483 1.255 -13.612 1.00 98.38 111 PRO A C 1
ATOM 846 O O . PRO A 1 111 ? -7.471 1.144 -12.895 1.00 98.38 111 PRO A O 1
ATOM 849 N N . ARG A 1 112 ? -5.626 0.238 -13.765 1.00 98.31 112 ARG A N 1
ATOM 850 C CA . ARG A 1 112 ? -5.857 -1.093 -13.183 1.00 98.31 112 ARG A CA 1
ATOM 851 C C . ARG A 1 112 ? -5.642 -1.118 -11.674 1.00 98.31 112 ARG A C 1
ATOM 853 O O . ARG A 1 112 ? -6.282 -1.924 -11.002 1.00 98.31 112 ARG A O 1
ATOM 860 N N . ILE A 1 113 ? -4.770 -0.254 -11.151 1.00 98.19 113 ILE A N 1
ATOM 861 C CA . ILE A 1 113 ? -4.621 -0.024 -9.708 1.00 98.19 113 ILE A CA 1
ATOM 862 C C . ILE A 1 113 ? -5.871 0.669 -9.157 1.00 98.19 113 ILE A C 1
ATOM 864 O O . ILE A 1 113 ? -6.405 0.220 -8.145 1.00 98.19 113 ILE A O 1
ATOM 868 N N . ALA A 1 114 ? -6.371 1.706 -9.837 1.00 97.56 114 ALA A N 1
ATOM 869 C CA . ALA A 1 114 ? -7.589 2.417 -9.440 1.00 97.56 114 ALA A CA 1
ATOM 870 C C . ALA A 1 114 ? -8.820 1.492 -9.420 1.00 97.56 114 ALA A C 1
ATOM 872 O O . ALA A 1 114 ? -9.651 1.584 -8.521 1.00 97.56 114 ALA A O 1
ATOM 873 N N . GLU A 1 115 ? -8.901 0.557 -10.369 1.00 96.25 115 GLU A N 1
ATOM 874 C CA . GLU A 1 115 ? -9.938 -0.482 -10.437 1.00 96.25 115 GLU A CA 1
ATOM 875 C C . GLU A 1 115 ? -9.706 -1.658 -9.466 1.00 96.25 115 GLU A C 1
ATOM 877 O O . GLU A 1 115 ? -10.538 -2.561 -9.390 1.00 96.25 115 GLU A O 1
ATOM 882 N N . GLY A 1 116 ? -8.556 -1.707 -8.784 1.00 95.94 116 GLY A N 1
ATOM 883 C CA . GLY A 1 116 ? -8.152 -2.805 -7.901 1.00 95.94 116 GLY A CA 1
ATOM 884 C C . GLY A 1 116 ? -7.930 -4.154 -8.596 1.00 95.94 116 GLY A C 1
ATOM 885 O O . GLY A 1 116 ? -7.882 -5.189 -7.929 1.00 95.94 116 GLY A O 1
ATOM 886 N N . LYS A 1 117 ? -7.768 -4.163 -9.925 1.00 96.19 117 LYS A N 1
ATOM 887 C CA . LYS A 1 117 ? -7.395 -5.354 -10.711 1.00 96.19 117 LYS A CA 1
ATOM 888 C C . LYS A 1 117 ? -5.912 -5.661 -10.591 1.00 96.19 117 LYS A C 1
ATOM 890 O O . LYS A 1 117 ? -5.522 -6.823 -10.542 1.00 96.19 117 LYS A O 1
ATOM 895 N N . PHE A 1 118 ? -5.093 -4.613 -10.586 1.00 97.69 118 PHE A N 1
ATOM 896 C CA . PHE A 1 118 ? -3.670 -4.717 -10.318 1.00 97.69 118 PHE A CA 1
ATOM 897 C C . PHE A 1 118 ? -3.428 -4.296 -8.880 1.00 97.69 118 PHE A C 1
ATOM 899 O O . PHE A 1 118 ? -3.531 -3.128 -8.514 1.00 97.69 118 PHE A O 1
ATOM 906 N N . ILE A 1 119 ? -3.132 -5.296 -8.070 1.00 97.69 119 ILE A N 1
ATOM 907 C CA . ILE A 1 119 ? -2.883 -5.163 -6.649 1.00 97.69 119 ILE A CA 1
ATOM 908 C C . ILE A 1 119 ? -1.378 -5.240 -6.443 1.00 97.69 119 ILE A C 1
ATOM 910 O O . ILE A 1 119 ? -0.774 -6.276 -6.737 1.00 97.69 119 ILE A O 1
ATOM 914 N N . PHE A 1 120 ? -0.782 -4.152 -5.975 1.00 97.88 120 PHE A N 1
ATOM 915 C CA . PHE A 1 120 ? 0.651 -4.052 -5.757 1.00 97.88 120 PHE A CA 1
ATOM 916 C C . PHE A 1 120 ? 1.005 -4.135 -4.279 1.00 97.88 120 PHE A C 1
ATOM 918 O O . PHE A 1 120 ? 0.377 -3.486 -3.449 1.00 97.88 120 PHE A O 1
ATOM 925 N N . SER A 1 121 ? 2.086 -4.853 -3.987 1.00 97.00 121 SER A N 1
ATOM 926 C CA . SER A 1 121 ? 2.932 -4.554 -2.832 1.00 97.00 121 SER A CA 1
ATOM 927 C C . SER A 1 121 ? 4.248 -3.928 -3.309 1.00 97.00 121 SER A C 1
ATOM 929 O O . SER A 1 121 ? 4.571 -3.925 -4.502 1.00 97.00 121 SER A O 1
ATOM 931 N N . VAL A 1 122 ? 5.026 -3.376 -2.384 1.00 97.19 122 VAL A N 1
ATOM 932 C CA . VAL A 1 122 ? 6.343 -2.801 -2.664 1.00 97.19 122 VAL A CA 1
ATOM 933 C C . VAL A 1 122 ? 7.340 -3.411 -1.696 1.00 97.19 122 VAL A C 1
ATOM 935 O O . VAL A 1 122 ? 7.123 -3.395 -0.486 1.00 97.19 122 VAL A O 1
ATOM 938 N N . ALA A 1 123 ? 8.446 -3.938 -2.219 1.00 96.00 123 ALA A N 1
ATOM 939 C CA . ALA A 1 123 ? 9.461 -4.637 -1.441 1.00 96.00 123 ALA A CA 1
ATOM 940 C C . ALA A 1 123 ? 10.348 -3.662 -0.640 1.00 96.00 123 ALA A C 1
ATOM 942 O O . ALA A 1 123 ? 11.566 -3.633 -0.807 1.00 96.00 123 ALA A O 1
ATOM 943 N N . ILE A 1 124 ? 9.744 -2.835 0.215 1.00 91.88 124 ILE A N 1
ATOM 944 C CA . ILE A 1 124 ? 10.393 -1.880 1.120 1.00 91.88 124 ILE A CA 1
ATOM 945 C C . ILE A 1 124 ? 9.827 -2.115 2.521 1.00 91.88 124 ILE A C 1
ATOM 947 O O . ILE A 1 124 ? 8.644 -1.892 2.756 1.00 91.88 124 ILE A O 1
ATOM 951 N N . SER A 1 125 ? 10.671 -2.544 3.461 1.00 81.44 125 SER A N 1
ATOM 952 C CA . SER A 1 125 ? 10.225 -2.909 4.814 1.00 81.44 125 SER A CA 1
ATOM 953 C C . SER A 1 125 ? 9.923 -1.700 5.703 1.00 81.44 125 SER A C 1
ATOM 955 O O . SER A 1 125 ? 9.152 -1.800 6.653 1.00 81.44 125 SER A O 1
ATOM 957 N N . ASN A 1 126 ? 10.567 -0.557 5.451 1.00 75.00 126 ASN A N 1
ATOM 958 C CA . ASN A 1 126 ? 10.348 0.671 6.212 1.00 75.00 126 ASN A CA 1
ATOM 959 C C . ASN A 1 126 ? 10.691 1.898 5.356 1.00 75.00 126 ASN A C 1
ATOM 961 O O . ASN A 1 126 ? 11.808 2.028 4.862 1.00 75.00 126 ASN A O 1
ATOM 965 N N . LEU A 1 127 ? 9.734 2.819 5.228 1.00 73.50 127 LEU A N 1
ATOM 966 C CA . LEU A 1 127 ? 9.865 4.042 4.427 1.00 73.50 127 LEU A CA 1
ATOM 967 C C . LEU A 1 127 ? 10.886 5.046 4.991 1.00 73.50 127 LEU A C 1
ATOM 969 O O . LEU A 1 127 ? 11.349 5.912 4.257 1.00 73.50 127 LEU A O 1
ATOM 973 N N . ASN A 1 128 ? 11.255 4.920 6.271 1.00 66.81 128 ASN A N 1
ATOM 974 C CA . ASN A 1 128 ? 12.268 5.747 6.937 1.00 66.81 128 ASN A CA 1
ATOM 975 C C . ASN A 1 128 ? 13.683 5.143 6.871 1.00 66.81 128 ASN A C 1
ATOM 977 O O . ASN A 1 128 ? 14.605 5.681 7.486 1.00 66.81 128 ASN A O 1
ATOM 981 N N . GLN A 1 129 ? 13.876 4.012 6.183 1.00 74.44 129 GLN A N 1
ATOM 982 C CA . GLN A 1 129 ? 15.216 3.468 5.969 1.00 74.44 129 GLN A CA 1
ATOM 983 C C . GLN A 1 129 ? 16.062 4.398 5.099 1.00 74.44 129 GLN A C 1
ATOM 985 O O . GLN A 1 129 ? 15.566 5.111 4.227 1.00 74.44 129 GLN A O 1
ATOM 990 N N . SER A 1 130 ? 17.376 4.337 5.322 1.00 76.88 130 SER A N 1
ATOM 991 C CA . SER A 1 130 ? 18.360 4.889 4.396 1.00 76.88 130 SER A CA 1
ATOM 992 C C . SER A 1 130 ? 18.067 4.382 2.986 1.00 76.88 130 SER A C 1
ATOM 994 O O . SER A 1 130 ? 17.956 3.175 2.763 1.00 76.88 130 SER A O 1
ATOM 996 N N . VAL A 1 131 ? 17.988 5.310 2.030 1.00 73.75 131 VAL A N 1
ATOM 997 C CA . VAL A 1 131 ? 17.716 4.993 0.626 1.00 73.75 131 VAL A CA 1
ATOM 998 C C . VAL A 1 131 ? 18.724 3.977 0.082 1.00 73.75 131 VAL A C 1
ATOM 1000 O O . VAL A 1 131 ? 18.331 3.095 -0.665 1.00 73.75 131 VAL A O 1
ATOM 1003 N N . ASN A 1 132 ? 19.990 4.022 0.510 1.00 74.56 132 ASN A N 1
ATOM 1004 C CA . ASN A 1 132 ? 21.002 3.058 0.064 1.00 74.56 132 ASN A CA 1
ATOM 1005 C C . ASN A 1 132 ? 20.647 1.623 0.470 1.00 74.56 132 ASN A C 1
ATOM 1007 O O . ASN A 1 132 ? 20.667 0.729 -0.370 1.00 74.56 132 ASN A O 1
ATOM 1011 N N . THR A 1 133 ? 20.212 1.428 1.716 1.00 83.06 133 THR A N 1
ATOM 1012 C CA . THR A 1 133 ? 19.833 0.113 2.251 1.00 83.06 133 THR A CA 1
ATOM 1013 C C . THR A 1 133 ? 18.621 -0.464 1.517 1.00 83.06 133 THR A C 1
ATOM 1015 O O . THR A 1 133 ? 18.504 -1.676 1.351 1.00 83.06 133 THR A O 1
ATOM 1018 N N . ILE A 1 134 ? 17.741 0.393 0.984 1.00 87.94 134 ILE A N 1
ATOM 1019 C CA . ILE A 1 134 ? 16.573 -0.048 0.214 1.00 87.94 134 ILE A CA 1
ATOM 1020 C C . ILE A 1 134 ? 16.974 -0.797 -1.071 1.00 87.94 134 ILE A C 1
ATOM 1022 O O . ILE A 1 134 ? 16.246 -1.707 -1.466 1.00 87.94 134 ILE A O 1
ATOM 1026 N N . PHE A 1 135 ? 18.119 -0.510 -1.692 1.00 92.94 135 PHE A N 1
ATOM 1027 C CA . PHE A 1 135 ? 18.523 -1.151 -2.955 1.00 92.94 135 PHE A CA 1
ATOM 1028 C C . PHE A 1 135 ? 19.518 -2.317 -2.798 1.00 92.94 135 PHE A C 1
ATOM 1030 O O . PHE A 1 135 ? 19.878 -2.947 -3.792 1.00 92.94 135 PHE A O 1
ATOM 1037 N N . GLU A 1 136 ? 19.981 -2.608 -1.579 1.00 90.44 136 GLU A N 1
ATOM 1038 C CA . GLU A 1 136 ? 21.040 -3.602 -1.327 1.00 90.44 136 GLU A CA 1
ATOM 1039 C C . GLU A 1 136 ? 20.559 -5.058 -1.435 1.00 90.4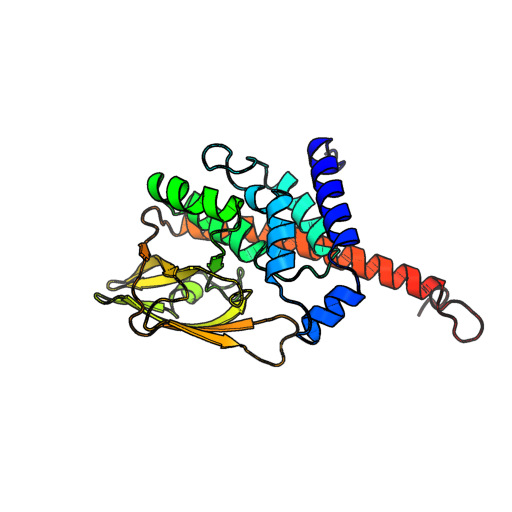4 136 GLU A C 1
ATOM 1041 O O . GLU A 1 136 ? 21.344 -5.938 -1.795 1.00 90.44 136 GLU A O 1
ATOM 1046 N N . ASP A 1 137 ? 19.274 -5.305 -1.166 1.00 93.69 137 ASP A N 1
ATOM 1047 C CA . ASP A 1 137 ? 18.735 -6.663 -1.011 1.00 93.69 137 ASP A CA 1
ATOM 1048 C C . ASP A 1 137 ? 18.429 -7.373 -2.334 1.00 93.69 137 ASP A C 1
ATOM 1050 O O . ASP A 1 137 ? 18.356 -8.602 -2.358 1.00 93.69 137 ASP A O 1
ATOM 1054 N N . PHE A 1 138 ? 18.259 -6.626 -3.430 1.00 96.62 138 PHE A N 1
ATOM 1055 C CA . PHE A 1 138 ? 17.921 -7.179 -4.740 1.00 96.62 138 PHE A CA 1
ATOM 1056 C C . PHE A 1 138 ? 18.885 -6.702 -5.821 1.00 96.62 138 PHE A C 1
ATOM 1058 O O . PHE A 1 138 ? 19.172 -5.509 -5.960 1.00 96.62 138 PHE A O 1
ATOM 1065 N N . ARG A 1 139 ? 19.354 -7.651 -6.632 1.00 96.94 139 ARG A N 1
ATOM 1066 C CA . ARG A 1 139 ? 20.266 -7.411 -7.746 1.00 96.94 139 ARG A CA 1
ATOM 1067 C C . ARG A 1 139 ? 19.631 -7.803 -9.066 1.00 96.94 139 ARG A C 1
ATOM 1069 O O . ARG A 1 139 ? 19.137 -8.919 -9.210 1.00 96.94 139 ARG A O 1
ATOM 1076 N N . LEU A 1 140 ? 19.688 -6.890 -10.026 1.00 96.69 140 LEU A N 1
ATOM 1077 C CA . LEU A 1 140 ? 19.323 -7.130 -11.413 1.00 96.69 140 LEU A CA 1
ATOM 1078 C C . LEU A 1 140 ? 20.536 -7.656 -12.185 1.00 96.69 140 LEU A C 1
ATOM 1080 O O . LEU A 1 140 ? 21.580 -7.000 -12.238 1.00 96.69 140 LEU A O 1
ATOM 1084 N N . ALA A 1 141 ? 20.368 -8.810 -12.820 1.00 92.38 141 ALA A N 1
ATOM 1085 C CA . ALA A 1 141 ? 21.313 -9.395 -13.765 1.00 92.38 141 ALA A CA 1
ATOM 1086 C C . ALA A 1 141 ? 20.609 -9.706 -15.099 1.00 92.38 141 ALA A C 1
ATOM 1088 O O . ALA A 1 141 ? 19.411 -9.477 -15.247 1.00 92.38 141 ALA A O 1
ATOM 1089 N N . GLN A 1 142 ? 21.347 -10.243 -16.079 1.00 83.06 142 GLN A N 1
ATOM 1090 C CA . GLN A 1 142 ? 20.824 -10.509 -17.431 1.00 83.06 142 GLN A CA 1
ATOM 1091 C C . GLN A 1 142 ? 19.539 -11.354 -17.457 1.00 83.06 142 GLN A C 1
ATOM 1093 O O . GLN A 1 142 ? 18.720 -11.170 -18.349 1.00 83.06 142 GLN A O 1
ATOM 1098 N N . ASN A 1 143 ? 19.355 -12.244 -16.478 1.00 79.94 143 ASN A N 1
ATOM 1099 C CA . ASN A 1 143 ? 18.267 -13.223 -16.463 1.00 79.94 143 ASN A CA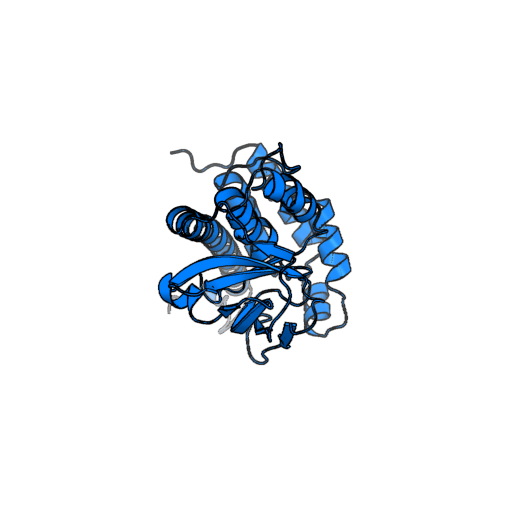 1
ATOM 1100 C C . ASN A 1 143 ? 17.135 -12.878 -15.480 1.00 79.94 143 ASN A C 1
ATOM 1102 O O . ASN A 1 143 ? 16.265 -13.714 -15.266 1.00 79.94 143 ASN A O 1
ATOM 1106 N N . GLY A 1 144 ? 17.157 -11.696 -14.852 1.00 93.88 144 GLY A N 1
ATOM 1107 C CA . GLY A 1 144 ? 16.128 -11.279 -13.897 1.00 93.88 144 GLY A CA 1
ATOM 1108 C C . GLY A 1 144 ? 16.683 -10.714 -12.592 1.00 93.88 144 GLY A C 1
ATOM 1109 O O . GLY A 1 144 ? 17.864 -10.365 -12.485 1.00 93.88 144 GLY A O 1
ATOM 1110 N N . VAL A 1 145 ? 15.808 -10.616 -11.592 1.00 97.19 145 VAL A N 1
ATOM 1111 C CA . VAL A 1 145 ? 16.140 -10.100 -10.257 1.00 97.19 145 VAL A CA 1
ATOM 1112 C C . VAL A 1 145 ? 16.330 -11.250 -9.275 1.00 97.19 145 VAL A C 1
ATOM 1114 O O . VAL A 1 145 ? 15.538 -12.190 -9.240 1.00 97.19 145 VAL A O 1
ATOM 1117 N N . SER A 1 146 ? 17.386 -11.162 -8.469 1.00 97.56 146 SER A N 1
ATOM 1118 C CA . SER A 1 146 ? 17.648 -12.079 -7.359 1.00 97.56 146 SER A CA 1
ATOM 1119 C C . SER A 1 146 ? 17.846 -11.313 -6.061 1.00 97.56 146 SER A C 1
ATOM 1121 O O . SER A 1 146 ? 18.499 -10.269 -6.051 1.00 97.56 146 SER A O 1
ATOM 1123 N N . GLY A 1 147 ? 17.333 -11.840 -4.955 1.00 96.88 147 GLY A N 1
ATOM 1124 C CA . GLY A 1 147 ? 17.408 -11.168 -3.663 1.00 96.88 147 GLY A CA 1
ATOM 1125 C C . GLY A 1 147 ? 16.391 -11.672 -2.657 1.00 96.88 147 GLY A C 1
ATOM 1126 O O . GLY A 1 147 ? 15.505 -12.461 -2.993 1.00 96.88 147 GLY A O 1
ATOM 1127 N N . VAL A 1 148 ? 16.512 -11.212 -1.417 1.00 96.69 148 VAL A N 1
ATOM 1128 C CA . VAL A 1 148 ? 15.584 -11.562 -0.339 1.00 96.69 148 VAL A CA 1
ATOM 1129 C C . VAL A 1 148 ? 15.349 -10.368 0.569 1.00 96.69 148 VAL A C 1
ATOM 1131 O O . VAL A 1 148 ? 16.293 -9.696 0.971 1.00 96.69 148 VAL A O 1
ATOM 1134 N N . ARG A 1 149 ? 14.089 -10.130 0.934 1.00 94.94 149 ARG A N 1
ATOM 1135 C CA . ARG A 1 149 ? 13.723 -9.115 1.923 1.00 94.94 149 ARG A CA 1
ATOM 1136 C C . ARG A 1 149 ? 12.602 -9.606 2.827 1.00 94.94 149 ARG A C 1
ATOM 1138 O O . ARG A 1 149 ? 11.668 -10.272 2.386 1.00 94.94 149 ARG A O 1
ATOM 1145 N N . LEU A 1 150 ? 12.709 -9.261 4.107 1.00 93.50 150 LEU A N 1
ATOM 1146 C CA . LEU A 1 150 ? 11.731 -9.581 5.146 1.00 93.50 150 LEU A CA 1
ATOM 1147 C C . LEU A 1 150 ? 10.803 -8.400 5.423 1.00 93.50 150 LEU A C 1
ATOM 1149 O O . LEU A 1 150 ? 11.120 -7.257 5.092 1.00 93.50 150 LEU A O 1
ATOM 1153 N N . ASN A 1 151 ? 9.702 -8.671 6.122 1.00 92.75 151 ASN A N 1
ATOM 1154 C CA . ASN A 1 151 ? 8.734 -7.661 6.554 1.00 92.75 151 ASN A CA 1
ATOM 1155 C C . ASN A 1 151 ? 8.165 -6.859 5.378 1.00 92.75 151 ASN A C 1
ATOM 1157 O O . ASN A 1 151 ? 8.101 -5.631 5.425 1.00 92.75 151 ASN A O 1
ATOM 1161 N N . ILE A 1 152 ? 7.823 -7.557 4.294 1.00 94.19 152 ILE A N 1
ATOM 1162 C CA . ILE A 1 152 ? 7.075 -6.964 3.192 1.00 94.19 152 ILE A CA 1
ATOM 1163 C C . ILE A 1 152 ? 5.583 -7.095 3.512 1.00 94.19 152 ILE A C 1
ATOM 1165 O O . ILE A 1 152 ? 5.118 -8.222 3.704 1.00 94.19 152 ILE A O 1
ATOM 1169 N N . PRO A 1 153 ? 4.830 -5.987 3.589 1.00 91.38 153 PRO A N 1
ATOM 1170 C CA . PRO A 1 153 ? 3.409 -6.026 3.905 1.00 91.38 153 PRO A CA 1
ATOM 1171 C C . PRO A 1 153 ? 2.562 -6.479 2.706 1.00 91.38 153 PRO A C 1
ATOM 1173 O O . PRO A 1 153 ? 2.966 -6.364 1.549 1.00 91.38 153 PRO A O 1
ATOM 1176 N N . GLU A 1 154 ? 1.349 -6.952 2.999 1.00 89.12 154 GLU A N 1
ATOM 1177 C CA . GLU A 1 154 ? 0.225 -7.013 2.045 1.00 89.12 154 GLU A CA 1
ATOM 1178 C C . GLU A 1 154 ? 0.474 -7.846 0.763 1.00 89.12 154 GLU A C 1
ATOM 1180 O O . GLU A 1 154 ? -0.182 -7.650 -0.259 1.00 89.12 154 GLU A O 1
ATOM 1185 N N . LEU A 1 155 ? 1.379 -8.836 0.812 1.00 92.38 155 LEU A N 1
ATOM 1186 C CA . LEU A 1 155 ? 1.680 -9.713 -0.332 1.00 92.38 155 LEU A CA 1
ATOM 1187 C C . LEU A 1 155 ? 0.639 -10.819 -0.583 1.00 92.38 155 LEU A C 1
ATOM 1189 O O . LEU A 1 155 ? 0.637 -11.393 -1.667 1.00 92.38 155 LEU A O 1
ATOM 1193 N N . ARG A 1 156 ? -0.269 -11.112 0.361 1.00 88.69 156 ARG A N 1
ATOM 1194 C CA . ARG A 1 156 ? -1.294 -12.170 0.204 1.00 88.69 156 ARG A CA 1
ATOM 1195 C C . ARG A 1 156 ? -2.235 -11.941 -0.979 1.00 88.69 156 ARG A C 1
ATOM 1197 O O . ARG A 1 156 ? -2.574 -12.901 -1.659 1.00 88.69 156 ARG A O 1
ATOM 1204 N N . LEU A 1 157 ? -2.665 -10.698 -1.206 1.00 91.06 157 LEU A N 1
ATOM 1205 C CA . LEU A 1 157 ? -3.546 -10.333 -2.325 1.00 91.06 157 LEU A CA 1
ATOM 1206 C C . LEU A 1 157 ? -2.788 -9.731 -3.514 1.00 91.06 157 LEU A C 1
ATOM 1208 O O . LEU A 1 157 ? -3.395 -9.431 -4.540 1.00 91.06 157 LEU A O 1
ATOM 1212 N N . ALA A 1 158 ? -1.480 -9.512 -3.384 1.00 95.38 158 ALA A N 1
ATOM 1213 C CA . ALA A 1 158 ? -0.707 -8.836 -4.409 1.00 95.38 158 ALA A CA 1
ATOM 1214 C C . ALA A 1 158 ? -0.631 -9.680 -5.689 1.00 95.38 158 ALA A C 1
ATOM 1216 O O . ALA A 1 158 ? -0.245 -10.847 -5.683 1.00 95.38 158 ALA A O 1
ATOM 1217 N N . THR A 1 159 ? -0.967 -9.046 -6.805 1.00 97.50 159 THR A N 1
ATOM 1218 C CA . THR A 1 159 ? -0.774 -9.566 -8.169 1.00 97.50 159 THR A CA 1
ATOM 1219 C C . THR A 1 159 ? 0.600 -9.199 -8.726 1.00 97.50 159 THR A C 1
ATOM 1221 O O . THR A 1 159 ? 1.128 -9.895 -9.585 1.00 97.50 159 THR A O 1
ATOM 1224 N N . HIS A 1 160 ? 1.176 -8.102 -8.230 1.00 98.50 160 HIS A N 1
ATOM 1225 C CA . HIS A 1 160 ? 2.462 -7.568 -8.655 1.00 98.50 160 HIS A CA 1
ATOM 1226 C C . HIS A 1 160 ? 3.241 -7.067 -7.438 1.00 98.50 160 HIS A C 1
ATOM 1228 O O . HIS A 1 160 ? 2.663 -6.670 -6.421 1.00 98.50 160 HIS A O 1
ATOM 1234 N N . VAL A 1 161 ? 4.562 -7.035 -7.556 1.00 98.38 161 VAL A N 1
ATOM 1235 C CA . VAL A 1 161 ? 5.447 -6.397 -6.587 1.00 98.38 161 VAL A CA 1
ATOM 1236 C C . VAL A 1 161 ? 6.410 -5.447 -7.289 1.00 98.38 161 VAL A C 1
ATOM 1238 O O . VAL A 1 161 ? 6.995 -5.788 -8.316 1.00 98.38 161 VAL A O 1
ATOM 1241 N N . ILE A 1 162 ? 6.579 -4.245 -6.730 1.00 98.44 162 ILE A N 1
ATOM 1242 C CA . ILE A 1 162 ? 7.674 -3.348 -7.115 1.00 98.44 162 ILE A CA 1
ATOM 1243 C C . ILE A 1 162 ? 8.892 -3.674 -6.253 1.00 98.44 162 ILE A C 1
ATOM 1245 O O . ILE A 1 162 ? 8.838 -3.569 -5.025 1.00 98.4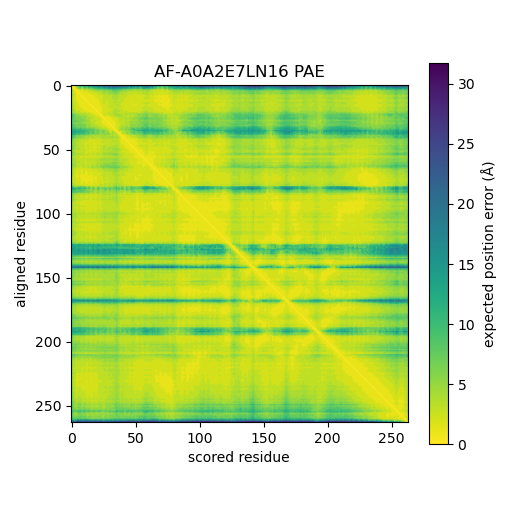4 162 ILE A O 1
ATOM 1249 N N . VAL A 1 163 ? 9.999 -4.027 -6.898 1.00 97.75 163 VAL A N 1
ATOM 1250 C CA . VAL A 1 163 ? 11.270 -4.368 -6.259 1.00 97.75 163 VAL A CA 1
ATOM 1251 C C . VAL A 1 163 ? 12.326 -3.311 -6.595 1.00 97.75 163 VAL A C 1
ATOM 1253 O O . VAL A 1 163 ? 12.689 -3.163 -7.765 1.00 97.75 163 VAL A O 1
ATOM 1256 N N . PRO A 1 164 ? 12.845 -2.572 -5.597 1.00 96.94 164 PRO A N 1
ATOM 1257 C CA . PRO A 1 164 ? 14.045 -1.763 -5.768 1.00 96.94 164 PRO A CA 1
ATOM 1258 C C . PRO A 1 164 ? 15.257 -2.663 -5.980 1.00 96.94 164 PRO A C 1
ATOM 1260 O O . PRO A 1 164 ? 15.480 -3.566 -5.181 1.00 96.94 164 PRO A O 1
ATOM 1263 N N . PHE A 1 165 ? 16.044 -2.410 -7.023 1.00 96.44 165 PHE A N 1
ATOM 1264 C CA . PHE A 1 165 ? 17.219 -3.215 -7.355 1.00 96.44 165 PHE A CA 1
ATOM 1265 C C . PHE A 1 165 ? 18.468 -2.363 -7.591 1.00 96.44 165 PHE A C 1
ATOM 1267 O O . PHE A 1 165 ? 18.387 -1.183 -7.942 1.00 96.44 165 PHE A O 1
ATOM 1274 N N . THR A 1 166 ? 19.628 -3.007 -7.488 1.00 96.06 166 THR A N 1
ATOM 1275 C CA . THR A 1 166 ? 20.895 -2.534 -8.063 1.00 96.06 166 THR A CA 1
ATOM 1276 C C . THR A 1 166 ? 21.363 -3.448 -9.198 1.00 96.06 166 THR A C 1
ATOM 1278 O O . THR A 1 166 ? 21.163 -4.655 -9.146 1.00 96.06 166 THR A O 1
ATOM 1281 N N . SER A 1 167 ? 21.985 -2.909 -10.243 1.00 94.19 167 SER A N 1
ATOM 1282 C CA . SER A 1 167 ? 22.662 -3.679 -11.301 1.00 94.19 167 SER A CA 1
ATOM 1283 C C . SER A 1 167 ? 24.110 -3.224 -11.427 1.00 94.19 167 SER A C 1
ATOM 1285 O O . SER A 1 167 ? 24.437 -2.119 -11.007 1.00 94.19 167 SER A O 1
ATOM 1287 N N . GLU A 1 168 ? 24.993 -4.011 -12.039 1.00 89.50 168 GLU A N 1
ATOM 1288 C CA . GLU A 1 168 ? 26.342 -3.536 -12.382 1.00 89.50 168 GLU A CA 1
ATOM 1289 C C . GLU A 1 168 ? 26.272 -2.506 -13.531 1.00 89.50 168 GLU A C 1
ATOM 1291 O O . GLU A 1 168 ? 25.478 -2.702 -14.456 1.00 89.50 168 GLU A O 1
ATOM 1296 N N . PRO A 1 169 ? 27.040 -1.392 -13.499 1.00 86.25 169 PRO A N 1
ATOM 1297 C CA . PRO A 1 169 ? 28.101 -1.019 -12.549 1.00 86.25 169 PRO A CA 1
ATOM 1298 C C . PRO A 1 169 ? 27.636 -0.130 -11.362 1.00 86.25 169 PRO A C 1
ATOM 1300 O O . PRO A 1 169 ? 28.317 0.820 -10.991 1.00 86.25 169 PRO A O 1
ATOM 1303 N N . GLY A 1 170 ? 26.482 -0.411 -10.756 1.00 87.88 170 GLY A N 1
ATOM 1304 C CA . GLY A 1 170 ? 25.910 0.311 -9.605 1.00 87.88 170 GLY A CA 1
ATOM 1305 C C . GLY A 1 170 ? 24.622 1.086 -9.914 1.00 87.88 170 GLY A C 1
ATOM 1306 O O . GLY A 1 170 ? 24.283 2.024 -9.195 1.00 87.88 170 GLY A O 1
ATOM 1307 N N . ILE A 1 171 ? 23.916 0.739 -10.992 1.00 92.06 171 ILE A N 1
ATOM 1308 C CA . ILE A 1 171 ? 22.685 1.422 -11.406 1.00 92.06 171 ILE A CA 1
ATOM 1309 C C . ILE A 1 171 ? 21.544 0.993 -10.483 1.00 92.06 171 ILE A C 1
ATOM 1311 O O . ILE A 1 171 ? 21.311 -0.196 -10.296 1.00 92.06 171 ILE A O 1
ATOM 1315 N N . GLN A 1 172 ? 20.825 1.964 -9.925 1.00 95.38 172 GLN A N 1
ATOM 1316 C CA . GLN A 1 172 ? 19.617 1.735 -9.133 1.00 95.38 172 GLN A CA 1
ATOM 1317 C C . GLN A 1 172 ? 18.367 1.859 -10.005 1.00 95.38 172 GLN A C 1
ATOM 1319 O O . GLN A 1 172 ? 18.325 2.686 -10.919 1.00 95.38 172 GLN A O 1
ATOM 1324 N N . GLY A 1 173 ? 17.337 1.076 -9.696 1.00 96.38 173 GLY A N 1
ATOM 1325 C CA . GLY A 1 173 ? 16.057 1.142 -10.391 1.00 96.38 173 GLY A CA 1
ATOM 1326 C C . GLY A 1 173 ? 14.935 0.417 -9.660 1.00 96.38 173 GLY A C 1
ATOM 1327 O O . GLY A 1 173 ? 15.120 -0.117 -8.566 1.00 96.38 173 GLY A O 1
ATOM 1328 N N . LEU A 1 17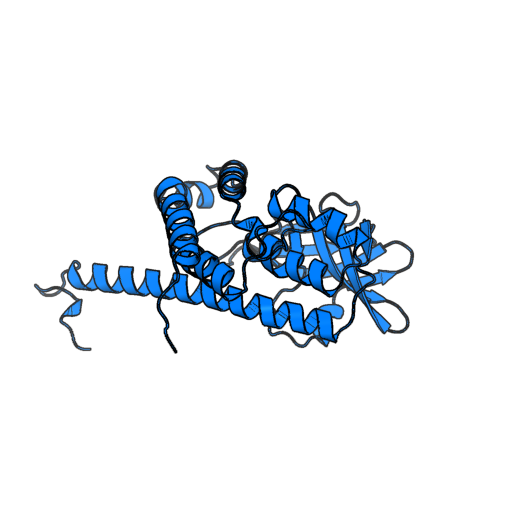4 ? 13.754 0.419 -10.276 1.00 98.12 174 LEU A N 1
ATOM 1329 C CA . LEU A 1 174 ? 12.561 -0.274 -9.792 1.00 98.12 174 LEU A CA 1
ATOM 1330 C C . LEU A 1 174 ? 12.088 -1.260 -10.859 1.00 98.12 174 LEU A C 1
ATOM 1332 O O . LEU A 1 174 ? 11.873 -0.862 -12.006 1.00 98.12 174 LEU A O 1
ATOM 1336 N N . ALA A 1 175 ? 11.921 -2.521 -10.477 1.00 97.88 175 ALA A N 1
ATOM 1337 C CA . ALA A 1 175 ? 11.374 -3.577 -11.320 1.00 97.88 175 ALA A CA 1
ATOM 1338 C C . ALA A 1 175 ? 9.950 -3.922 -10.877 1.00 97.88 175 ALA A 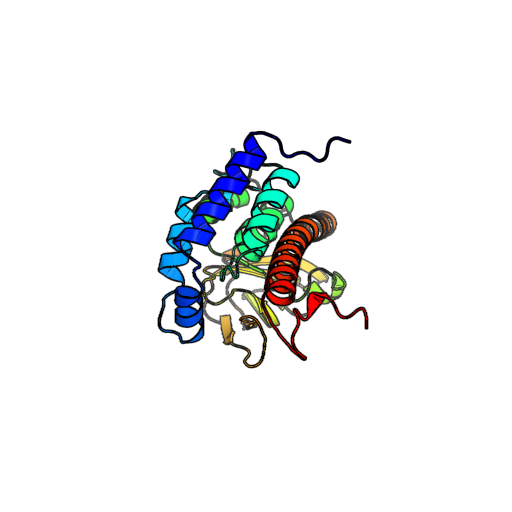C 1
ATOM 1340 O O . ALA A 1 175 ? 9.681 -4.009 -9.681 1.00 97.88 175 ALA A O 1
ATOM 1341 N N . VAL A 1 176 ? 9.054 -4.135 -11.833 1.00 98.31 176 VAL A N 1
ATOM 1342 C CA . VAL A 1 176 ? 7.714 -4.690 -11.630 1.00 98.31 176 VAL A CA 1
ATOM 1343 C C . VAL A 1 176 ? 7.775 -6.183 -11.928 1.00 98.31 176 VAL A C 1
ATOM 1345 O O . VAL A 1 176 ? 8.193 -6.582 -13.015 1.00 98.31 176 VAL A O 1
ATOM 1348 N N . ILE A 1 177 ? 7.372 -7.005 -10.962 1.00 98.12 177 ILE A N 1
ATOM 1349 C CA . ILE A 1 177 ? 7.380 -8.465 -11.081 1.00 98.12 177 ILE A CA 1
ATOM 1350 C C . ILE A 1 177 ? 5.983 -8.997 -10.724 1.00 98.12 177 ILE A C 1
ATOM 1352 O O . ILE A 1 177 ? 5.517 -8.742 -9.608 1.00 98.12 177 ILE A O 1
ATOM 1356 N N . PRO A 1 178 ? 5.301 -9.727 -11.621 1.00 97.94 178 PRO A N 1
ATOM 1357 C CA . PRO A 1 178 ? 4.091 -10.469 -11.285 1.00 97.94 178 PRO A CA 1
ATOM 1358 C C . PRO A 1 178 ? 4.353 -11.498 -10.180 1.00 97.94 178 PRO A C 1
ATOM 1360 O O . PRO A 1 178 ? 5.380 -12.175 -10.159 1.00 97.94 178 PRO A O 1
ATOM 1363 N N . THR A 1 179 ? 3.432 -11.648 -9.232 1.00 97.25 179 THR A N 1
ATOM 1364 C CA . THR A 1 179 ? 3.644 -12.542 -8.075 1.00 97.25 179 THR A CA 1
ATOM 1365 C C . THR A 1 179 ? 3.571 -14.029 -8.427 1.00 97.25 179 THR A C 1
ATOM 1367 O O . THR A 1 179 ? 3.995 -14.864 -7.633 1.00 97.25 179 THR A O 1
ATOM 1370 N N . ASN A 1 180 ? 3.081 -14.373 -9.619 1.00 96.00 180 ASN A N 1
ATOM 1371 C CA . ASN A 1 180 ? 3.067 -15.733 -10.161 1.00 96.00 180 ASN A CA 1
ATOM 1372 C C . ASN A 1 180 ? 4.309 -16.071 -11.012 1.00 96.00 180 ASN A C 1
ATOM 1374 O O . ASN A 1 180 ? 4.361 -17.154 -11.599 1.00 96.00 180 ASN A O 1
ATOM 1378 N N . THR A 1 181 ? 5.292 -15.172 -11.094 1.00 96.81 181 THR A N 1
ATOM 1379 C CA . THR A 1 181 ? 6.527 -15.382 -11.854 1.00 96.81 181 THR A CA 1
ATOM 1380 C C . THR A 1 181 ? 7.368 -16.526 -11.283 1.00 96.81 181 THR A C 1
ATOM 1382 O O . THR A 1 181 ? 7.571 -16.640 -10.072 1.00 96.81 181 THR A O 1
ATOM 1385 N N . TYR A 1 182 ? 7.920 -17.362 -12.168 1.00 94.25 182 TYR A N 1
ATOM 1386 C CA . TYR A 1 182 ? 8.876 -18.398 -11.779 1.00 94.25 182 TYR A CA 1
ATOM 1387 C C . TYR A 1 182 ? 10.123 -17.785 -11.123 1.00 94.25 182 TYR A C 1
ATOM 1389 O O . TYR A 1 182 ? 10.663 -16.788 -11.593 1.00 94.25 182 TYR A O 1
ATOM 1397 N N . GLY A 1 183 ? 10.595 -18.398 -10.037 1.00 94.56 183 GLY A N 1
ATOM 1398 C CA . GLY A 1 183 ? 11.725 -17.883 -9.261 1.00 94.56 183 GLY A CA 1
ATOM 1399 C C . GLY A 1 183 ? 11.335 -16.840 -8.210 1.00 94.56 183 GLY A C 1
ATOM 1400 O O . GLY A 1 183 ? 12.202 -16.409 -7.460 1.00 94.56 183 GLY A O 1
ATOM 1401 N N . LEU A 1 184 ? 10.060 -16.456 -8.089 1.00 97.69 184 LEU A N 1
ATOM 1402 C CA . LEU A 1 184 ? 9.557 -15.645 -6.978 1.00 97.69 184 LEU A CA 1
ATOM 1403 C C . LEU A 1 184 ? 8.874 -16.542 -5.935 1.00 97.69 184 LEU A C 1
ATOM 1405 O O . LEU A 1 184 ? 8.042 -17.383 -6.264 1.00 97.69 184 LEU A O 1
ATOM 1409 N N . SER A 1 185 ? 9.209 -16.356 -4.658 1.00 97.38 185 SER A N 1
ATOM 1410 C CA . SER A 1 185 ? 8.554 -17.040 -3.539 1.00 97.38 185 SER A CA 1
ATOM 1411 C C . SER A 1 185 ? 8.160 -16.056 -2.441 1.00 97.38 185 SER A C 1
ATOM 1413 O O . SER A 1 185 ? 8.940 -15.172 -2.077 1.00 97.38 185 SER A O 1
ATOM 1415 N N . ILE A 1 186 ? 6.952 -16.240 -1.909 1.00 97.12 186 ILE A N 1
ATOM 1416 C CA . ILE A 1 186 ? 6.367 -15.433 -0.837 1.00 97.12 186 ILE A CA 1
ATOM 1417 C C . ILE A 1 186 ? 6.092 -16.360 0.341 1.00 97.12 186 ILE A C 1
ATOM 1419 O O . ILE A 1 186 ? 5.390 -17.363 0.196 1.00 97.12 186 ILE A O 1
ATOM 1423 N N . ARG A 1 187 ? 6.624 -16.026 1.517 1.00 95.25 187 ARG A N 1
ATOM 1424 C CA . ARG A 1 187 ? 6.441 -16.823 2.735 1.00 95.25 187 ARG A CA 1
ATOM 1425 C C . ARG A 1 187 ? 5.901 -15.955 3.873 1.00 95.25 187 ARG A C 1
ATOM 1427 O O . ARG A 1 187 ? 6.553 -14.975 4.226 1.00 95.25 187 ARG A O 1
ATOM 1434 N N . PRO A 1 188 ? 4.755 -16.303 4.487 1.00 92.94 188 PRO A N 1
ATOM 1435 C CA . PRO A 1 188 ? 4.247 -15.582 5.652 1.00 92.94 188 PRO A CA 1
ATOM 1436 C C . PRO A 1 188 ? 5.226 -15.637 6.833 1.00 92.94 188 PRO A C 1
ATOM 1438 O O . PRO A 1 188 ? 5.816 -16.682 7.124 1.00 92.94 188 PRO A O 1
ATOM 1441 N N . LEU A 1 189 ? 5.368 -14.516 7.536 1.00 92.31 189 LEU A N 1
ATOM 1442 C CA . LEU A 1 189 ? 6.120 -14.390 8.780 1.00 92.31 189 LEU A CA 1
ATOM 1443 C C . LEU A 1 189 ? 5.139 -14.381 9.956 1.00 92.31 189 LEU A C 1
ATOM 1445 O O . LEU A 1 189 ? 4.317 -13.479 10.102 1.00 92.31 189 LEU A O 1
ATOM 1449 N N . THR A 1 190 ? 5.215 -15.409 10.798 1.00 87.31 190 THR A N 1
ATOM 1450 C CA . THR A 1 190 ? 4.334 -15.576 11.961 1.00 87.31 190 THR A CA 1
ATOM 1451 C C . THR A 1 190 ? 4.815 -14.765 13.163 1.00 87.31 190 THR A C 1
ATOM 1453 O O . THR A 1 190 ? 6.017 -14.577 13.338 1.00 87.31 190 THR A O 1
ATOM 1456 N N . GLY A 1 191 ? 3.894 -14.376 14.050 1.00 82.81 191 GLY A N 1
ATOM 1457 C CA . GLY A 1 191 ? 4.217 -13.685 15.309 1.00 82.81 191 GLY A CA 1
ATOM 1458 C C . GLY A 1 191 ? 4.245 -12.157 15.211 1.00 82.81 191 GLY A C 1
ATOM 1459 O O . GLY A 1 191 ? 4.571 -11.493 16.190 1.00 82.81 191 GLY A O 1
ATOM 1460 N N . MET A 1 192 ? 3.885 -11.606 14.052 1.00 79.00 192 MET A N 1
ATOM 1461 C CA . MET A 1 192 ? 3.704 -10.171 13.840 1.00 79.00 192 MET A CA 1
ATOM 1462 C C . MET A 1 192 ? 2.239 -9.780 14.072 1.00 79.00 192 MET A C 1
ATOM 1464 O O . MET A 1 192 ? 1.336 -10.585 13.859 1.00 79.00 192 MET A O 1
ATOM 1468 N N . SER A 1 193 ? 1.997 -8.538 14.502 1.00 73.38 193 SER A N 1
ATOM 1469 C CA . SER A 1 193 ? 0.640 -8.006 14.725 1.00 73.38 193 SER A CA 1
ATOM 1470 C C . SER A 1 193 ? -0.140 -7.736 13.433 1.00 73.38 193 SER A C 1
ATOM 1472 O O . SER A 1 193 ? -1.347 -7.532 13.481 1.00 73.38 193 SER A O 1
ATOM 1474 N N . THR A 1 194 ? 0.546 -7.716 12.289 1.00 79.12 194 THR A N 1
ATOM 1475 C CA . THR A 1 194 ? -0.026 -7.596 10.942 1.00 79.12 194 THR A CA 1
ATOM 1476 C C . THR A 1 194 ? 0.609 -8.645 10.040 1.00 79.12 194 THR A C 1
ATOM 1478 O O . THR A 1 194 ? 1.712 -9.119 10.327 1.00 79.12 194 THR A O 1
ATOM 1481 N N . GLU A 1 195 ? -0.068 -9.016 8.953 1.00 82.94 195 GLU A N 1
ATOM 1482 C CA . GLU A 1 195 ? 0.495 -9.957 7.989 1.00 82.94 195 GLU A CA 1
ATOM 1483 C C . GLU A 1 195 ? 1.741 -9.373 7.313 1.00 82.94 195 GLU A C 1
ATOM 1485 O O . GLU A 1 195 ? 1.690 -8.360 6.613 1.00 82.94 195 GLU A O 1
ATOM 1490 N N . GLN A 1 196 ? 2.870 -10.040 7.530 1.00 90.19 196 GLN A N 1
ATOM 1491 C CA . GLN A 1 196 ? 4.170 -9.692 6.977 1.00 90.19 196 GLN A CA 1
ATOM 1492 C C . GLN A 1 196 ? 4.732 -10.902 6.245 1.00 90.19 196 GLN A C 1
ATOM 1494 O O . GLN A 1 196 ? 4.467 -12.045 6.623 1.00 90.19 196 GLN A O 1
ATOM 1499 N N . TYR A 1 197 ? 5.534 -10.657 5.217 1.00 94.44 197 TYR A N 1
ATOM 1500 C CA . TYR A 1 197 ? 6.047 -11.713 4.357 1.00 94.44 197 TYR A CA 1
ATOM 1501 C C . TYR A 1 197 ? 7.547 -11.561 4.123 1.00 94.44 197 TYR A C 1
ATOM 1503 O O . TYR A 1 197 ? 8.103 -10.460 4.094 1.00 94.44 197 TYR A O 1
ATOM 1511 N N . GLU A 1 198 ? 8.202 -12.697 3.944 1.00 96.06 198 GLU A N 1
ATOM 1512 C CA . GLU A 1 198 ? 9.467 -12.794 3.236 1.00 96.06 198 GLU A CA 1
ATOM 1513 C C . GLU A 1 198 ? 9.171 -12.860 1.739 1.00 96.06 198 GLU A C 1
ATOM 1515 O O . GLU A 1 198 ? 8.378 -13.693 1.293 1.00 96.06 198 GLU A O 1
ATOM 1520 N N . LEU A 1 199 ? 9.826 -11.987 0.980 1.00 97.62 199 LEU A N 1
ATOM 1521 C CA . LEU A 1 199 ? 9.876 -12.033 -0.472 1.00 97.62 199 LEU A CA 1
ATOM 1522 C C . LEU A 1 199 ? 11.277 -12.468 -0.883 1.00 97.62 199 LEU A C 1
ATOM 1524 O O . LEU A 1 199 ? 12.253 -11.777 -0.585 1.00 97.62 199 LEU A O 1
ATOM 1528 N N . LYS A 1 200 ? 11.372 -13.584 -1.598 1.00 97.94 200 LYS A N 1
ATOM 1529 C CA . LYS A 1 200 ? 12.624 -14.079 -2.169 1.00 97.94 200 LYS A CA 1
ATOM 1530 C C . LYS A 1 200 ? 12.475 -14.230 -3.677 1.00 97.94 200 LYS A C 1
ATOM 1532 O O . LYS A 1 200 ? 11.451 -14.712 -4.153 1.00 97.94 200 LYS A O 1
ATOM 1537 N N . THR A 1 201 ? 13.504 -13.819 -4.404 1.00 98.06 201 THR A N 1
ATOM 1538 C CA . THR A 1 201 ? 13.606 -13.923 -5.862 1.00 98.06 201 THR A CA 1
ATOM 1539 C C . THR A 1 201 ? 14.899 -14.641 -6.241 1.00 98.06 201 THR A C 1
ATOM 1541 O O . THR A 1 201 ? 15.957 -14.382 -5.662 1.00 98.06 201 THR A O 1
ATOM 1544 N N . GLU A 1 202 ? 14.808 -15.555 -7.198 1.00 97.00 202 GLU A N 1
ATOM 1545 C CA . GLU A 1 202 ? 15.899 -16.352 -7.757 1.00 97.00 202 GLU A CA 1
ATOM 1546 C C . GLU A 1 202 ? 15.830 -16.257 -9.282 1.00 97.00 202 GLU A C 1
ATOM 1548 O O . GLU A 1 202 ? 15.152 -17.046 -9.935 1.00 97.00 202 GLU A O 1
ATOM 1553 N N . ASN A 1 203 ? 16.508 -15.254 -9.845 1.00 95.94 203 ASN A N 1
ATOM 1554 C CA . ASN A 1 203 ? 16.419 -14.879 -11.259 1.00 95.94 203 ASN A CA 1
ATOM 1555 C C . ASN A 1 203 ? 14.961 -14.750 -11.728 1.00 95.94 203 ASN A C 1
ATOM 1557 O O . ASN A 1 203 ? 14.585 -15.278 -12.772 1.00 95.94 203 ASN A O 1
ATOM 1561 N N . ALA A 1 204 ? 14.136 -14.074 -10.926 1.00 97.12 204 ALA A N 1
ATOM 1562 C CA . ALA A 1 204 ? 12.743 -13.839 -11.265 1.00 97.12 204 ALA A CA 1
ATOM 1563 C C . ALA A 1 204 ? 12.660 -12.911 -12.484 1.00 97.12 204 ALA A C 1
ATOM 1565 O O . ALA A 1 204 ? 13.282 -11.841 -12.503 1.00 97.12 204 ALA A O 1
ATOM 1566 N N . GLU A 1 205 ? 11.893 -13.330 -13.490 1.00 95.56 205 GLU A N 1
ATOM 1567 C CA . GLU A 1 205 ? 11.639 -12.542 -14.693 1.00 95.56 205 GLU A CA 1
ATOM 1568 C C . GLU A 1 205 ? 10.924 -11.232 -14.338 1.00 95.56 205 GLU A C 1
ATOM 1570 O O . GLU A 1 205 ? 10.025 -11.184 -13.500 1.00 95.56 205 GLU A O 1
ATOM 1575 N N . ILE A 1 206 ? 11.349 -10.144 -14.968 1.00 95.06 206 ILE A N 1
ATOM 1576 C CA . ILE A 1 206 ? 10.774 -8.821 -14.746 1.00 95.06 206 ILE A CA 1
ATOM 1577 C C . ILE A 1 206 ? 9.774 -8.560 -15.859 1.00 95.06 206 ILE A C 1
ATOM 1579 O O . ILE A 1 206 ? 10.123 -8.696 -17.029 1.00 95.06 206 ILE A O 1
ATOM 1583 N N . GLU A 1 207 ? 8.569 -8.124 -15.505 1.00 95.50 207 GLU A N 1
ATOM 1584 C CA . GLU A 1 207 ? 7.616 -7.638 -16.504 1.00 95.50 207 GLU A CA 1
ATOM 1585 C C . GLU A 1 207 ? 8.094 -6.304 -17.072 1.00 95.50 207 GLU A C 1
ATOM 1587 O O . GLU A 1 207 ? 8.138 -6.110 -18.286 1.00 95.50 207 GLU A O 1
ATOM 1592 N N . GLU A 1 208 ? 8.501 -5.382 -16.194 1.00 96.00 208 GLU A N 1
ATOM 1593 C CA . GLU A 1 208 ? 8.964 -4.074 -16.633 1.00 96.00 208 GLU A CA 1
ATOM 1594 C C . GLU A 1 208 ? 9.920 -3.385 -15.651 1.00 96.00 208 GLU A C 1
ATOM 1596 O O . GLU A 1 208 ? 9.833 -3.554 -14.437 1.00 96.00 208 GLU A O 1
ATOM 1601 N N . ILE A 1 209 ? 10.814 -2.544 -16.173 1.00 97.12 209 ILE A N 1
ATOM 1602 C CA . ILE A 1 209 ? 11.605 -1.597 -15.374 1.00 97.12 209 ILE A CA 1
ATOM 1603 C C . ILE A 1 209 ? 10.959 -0.216 -15.491 1.00 97.12 209 ILE A C 1
ATOM 1605 O O . ILE A 1 209 ? 10.690 0.250 -16.599 1.00 97.12 209 ILE A O 1
ATOM 1609 N N . LEU A 1 210 ? 10.756 0.486 -14.375 1.00 97.62 210 LEU A N 1
ATOM 1610 C CA . LEU A 1 210 ? 10.268 1.870 -14.393 1.00 97.62 210 LEU A CA 1
ATOM 1611 C C . LEU A 1 210 ? 11.383 2.811 -14.882 1.00 97.62 210 LEU A C 1
ATOM 1613 O O . LEU A 1 210 ? 12.207 3.293 -14.108 1.00 97.62 210 LEU A O 1
ATOM 1617 N N . THR A 1 211 ? 11.447 3.051 -16.193 1.00 94.44 211 THR A N 1
ATOM 1618 C CA . THR A 1 211 ? 12.581 3.728 -16.855 1.00 94.44 211 THR A CA 1
ATOM 1619 C C . THR A 1 211 ? 12.598 5.247 -16.682 1.00 94.44 211 THR A C 1
ATOM 1621 O O . THR A 1 211 ? 13.590 5.892 -17.016 1.00 94.44 211 THR A O 1
ATOM 1624 N N . GLY A 1 212 ? 11.545 5.837 -16.114 1.00 92.94 212 GLY A N 1
ATOM 1625 C CA . GLY A 1 212 ? 11.548 7.227 -15.648 1.00 92.94 212 GLY A CA 1
ATOM 1626 C C . GLY A 1 212 ? 12.227 7.413 -14.283 1.00 92.94 212 GLY A C 1
ATOM 1627 O O . GLY A 1 212 ? 12.231 8.529 -13.760 1.00 92.94 212 GLY A O 1
ATOM 1628 N N . PHE A 1 213 ? 12.774 6.345 -13.691 1.00 96.12 213 PHE A N 1
ATOM 1629 C CA . PHE A 1 213 ? 13.374 6.363 -12.363 1.00 96.12 213 PHE A CA 1
ATOM 1630 C C . PHE A 1 213 ? 14.472 7.421 -12.223 1.00 96.12 213 PHE A C 1
ATOM 1632 O O . PHE A 1 213 ? 15.419 7.513 -13.006 1.00 96.12 213 PHE A O 1
ATOM 1639 N N . LYS A 1 214 ? 14.355 8.193 -11.144 1.00 95.50 214 LYS A N 1
ATOM 1640 C CA . LYS A 1 214 ? 15.396 9.067 -10.607 1.00 95.50 214 LYS A CA 1
ATOM 1641 C C . LYS A 1 214 ? 15.365 8.929 -9.096 1.00 95.50 214 LYS A C 1
ATOM 1643 O O . LYS A 1 214 ? 14.283 8.926 -8.512 1.00 95.50 214 LYS A O 1
ATOM 1648 N N . LEU A 1 215 ? 16.531 8.912 -8.455 1.00 93.94 215 LEU A N 1
ATOM 1649 C CA . LEU A 1 215 ? 16.610 8.775 -6.999 1.00 93.94 215 LEU A CA 1
ATOM 1650 C C . LEU A 1 215 ? 15.816 9.867 -6.260 1.00 93.94 215 LEU A C 1
ATOM 1652 O O . LEU A 1 215 ? 15.176 9.597 -5.252 1.00 93.94 215 LEU A O 1
ATOM 1656 N N . SER A 1 216 ? 15.801 11.097 -6.785 1.00 95.00 216 SER A N 1
ATOM 1657 C CA . SER A 1 216 ? 15.009 12.199 -6.225 1.00 95.00 216 SER A CA 1
ATOM 1658 C C . SER A 1 216 ? 13.497 11.979 -6.341 1.00 95.00 216 SER A C 1
ATOM 1660 O O . SER A 1 216 ? 12.773 12.281 -5.396 1.00 95.00 216 SER A O 1
ATOM 1662 N N . ALA A 1 217 ? 13.026 11.434 -7.466 1.00 96.12 217 ALA A N 1
ATOM 1663 C CA . ALA A 1 217 ? 11.620 11.099 -7.690 1.00 96.12 217 ALA A CA 1
ATOM 1664 C C . ALA A 1 217 ? 11.180 9.937 -6.785 1.00 96.12 217 ALA A C 1
ATOM 1666 O O . ALA A 1 217 ? 10.145 10.008 -6.133 1.00 96.12 217 ALA A O 1
ATOM 1667 N N . PHE A 1 218 ? 12.023 8.911 -6.656 1.00 95.56 218 PHE A N 1
ATOM 1668 C CA . PHE A 1 218 ? 11.817 7.816 -5.712 1.00 95.56 218 PHE A CA 1
ATOM 1669 C C . PHE A 1 218 ? 11.686 8.323 -4.270 1.00 95.56 218 PHE A C 1
ATOM 1671 O O . PHE A 1 218 ? 10.677 8.073 -3.614 1.00 95.56 218 PHE A O 1
ATOM 1678 N N . SER A 1 219 ? 12.661 9.106 -3.797 1.00 93.88 219 SER A N 1
ATOM 1679 C CA . SER A 1 219 ? 12.636 9.683 -2.448 1.00 93.88 219 SER A CA 1
ATOM 1680 C C . SER A 1 219 ? 11.421 10.585 -2.223 1.00 93.88 219 SER A C 1
ATOM 1682 O O . SER A 1 219 ? 10.813 10.540 -1.155 1.00 93.88 219 SER A O 1
ATOM 1684 N N . SER A 1 220 ? 11.030 11.381 -3.223 1.00 94.44 220 SER A N 1
ATOM 1685 C CA . SER A 1 220 ? 9.834 12.224 -3.137 1.00 94.44 220 SER A CA 1
ATOM 1686 C C . SER A 1 220 ? 8.558 11.390 -3.009 1.00 94.44 220 SER A C 1
ATOM 1688 O O . SER A 1 220 ? 7.730 11.692 -2.147 1.00 94.44 220 SER A O 1
ATOM 1690 N N . ALA A 1 221 ? 8.429 10.308 -3.783 1.00 95.75 221 ALA A N 1
ATOM 1691 C CA . ALA A 1 221 ? 7.303 9.386 -3.684 1.00 95.75 221 ALA A CA 1
ATOM 1692 C C . ALA A 1 221 ? 7.213 8.723 -2.301 1.00 95.75 221 ALA A C 1
ATOM 1694 O O . ALA A 1 221 ? 6.116 8.638 -1.744 1.00 95.75 221 ALA A O 1
ATOM 1695 N N . LEU A 1 222 ? 8.344 8.313 -1.710 1.00 94.81 222 LEU A N 1
ATOM 1696 C CA . LEU A 1 222 ? 8.365 7.765 -0.349 1.00 94.81 222 LEU A CA 1
ATOM 1697 C C . LEU A 1 222 ? 7.910 8.804 0.682 1.00 94.81 222 LEU A C 1
ATOM 1699 O O . LEU A 1 222 ? 7.002 8.522 1.455 1.00 94.81 222 LEU A O 1
ATOM 1703 N N . ILE A 1 223 ? 8.476 10.017 0.662 1.00 93.88 223 ILE A N 1
ATOM 1704 C CA . ILE A 1 223 ? 8.133 11.093 1.613 1.00 93.88 223 ILE A CA 1
ATOM 1705 C C . ILE A 1 223 ? 6.640 11.433 1.550 1.00 93.88 223 ILE A C 1
ATOM 1707 O O . ILE A 1 223 ? 5.973 11.537 2.579 1.00 93.88 223 ILE A O 1
ATOM 1711 N N . GLN A 1 224 ? 6.106 11.590 0.341 1.00 95.00 224 GLN A N 1
ATOM 1712 C CA . GLN A 1 224 ? 4.696 11.900 0.130 1.00 95.00 224 GLN A CA 1
ATOM 1713 C C . GLN A 1 224 ? 3.774 10.764 0.587 1.00 95.00 224 GLN A C 1
ATOM 1715 O O . GLN A 1 224 ? 2.755 11.015 1.227 1.00 95.00 224 GLN A O 1
ATOM 1720 N N . SER A 1 225 ? 4.145 9.513 0.304 1.00 96.00 225 SER A N 1
ATOM 1721 C CA . SER A 1 225 ? 3.381 8.343 0.756 1.00 96.00 225 SER A CA 1
ATOM 1722 C C . SER A 1 225 ? 3.419 8.218 2.281 1.00 96.00 225 SER A C 1
ATOM 1724 O O . SER A 1 225 ? 2.392 7.950 2.899 1.00 96.00 225 SER A O 1
ATOM 1726 N N . THR A 1 226 ? 4.560 8.503 2.917 1.00 95.56 226 THR A N 1
ATOM 1727 C CA . THR A 1 226 ? 4.687 8.533 4.382 1.00 95.56 226 THR A CA 1
ATOM 1728 C C . THR A 1 226 ? 3.713 9.522 5.021 1.00 95.56 226 THR A C 1
ATOM 1730 O O . THR A 1 226 ? 3.144 9.211 6.063 1.00 95.56 226 THR A O 1
ATOM 1733 N N . ALA A 1 227 ? 3.452 10.678 4.402 1.00 95.62 227 ALA A N 1
ATOM 1734 C CA . ALA A 1 227 ? 2.467 11.627 4.926 1.00 95.62 227 ALA A CA 1
ATOM 1735 C C . ALA A 1 227 ? 1.052 11.019 5.010 1.00 95.62 227 ALA A C 1
ATOM 1737 O O . ALA A 1 227 ? 0.366 11.202 6.013 1.00 95.62 227 ALA A O 1
ATOM 1738 N N . LEU A 1 228 ? 0.642 10.237 4.007 1.00 95.94 228 LEU A N 1
ATOM 1739 C CA . LEU A 1 228 ? -0.650 9.539 4.007 1.00 95.94 228 LEU A CA 1
ATOM 1740 C C . LEU A 1 228 ? -0.681 8.369 4.996 1.00 95.94 228 LEU A C 1
ATOM 1742 O O . LEU A 1 228 ? -1.703 8.134 5.642 1.00 95.94 228 LEU A O 1
ATOM 1746 N N . LEU A 1 229 ? 0.448 7.679 5.184 1.00 94.50 229 LEU A N 1
ATOM 1747 C CA . LEU A 1 229 ? 0.576 6.682 6.245 1.00 94.50 229 LEU A CA 1
ATOM 1748 C C . LEU A 1 229 ? 0.402 7.325 7.627 1.00 94.50 229 LEU A C 1
ATOM 1750 O O . LEU A 1 229 ? -0.275 6.763 8.483 1.00 94.50 229 LEU A O 1
ATOM 1754 N N . CYS A 1 230 ? 0.953 8.523 7.844 1.00 96.06 230 CYS A N 1
ATOM 1755 C CA . CYS A 1 230 ? 0.722 9.283 9.071 1.00 96.06 230 CYS A CA 1
ATOM 1756 C C . CYS A 1 230 ? -0.762 9.626 9.257 1.00 96.06 230 CYS A C 1
ATOM 1758 O O . CYS A 1 230 ? -1.267 9.459 10.364 1.00 96.06 230 CYS A O 1
ATOM 1760 N N . SER A 1 231 ? -1.479 10.039 8.203 1.00 96.38 231 SER A N 1
ATOM 1761 C CA . SER A 1 231 ? -2.935 10.255 8.272 1.00 96.38 231 SER A CA 1
ATOM 1762 C C . SER A 1 231 ? -3.678 8.995 8.721 1.00 96.38 231 SER A C 1
ATOM 1764 O O . SER A 1 231 ? -4.514 9.070 9.620 1.00 96.38 231 SER A O 1
ATOM 1766 N N . PHE A 1 232 ? -3.315 7.826 8.185 1.00 95.00 232 PHE A N 1
ATOM 1767 C CA . PHE A 1 232 ? -3.860 6.542 8.635 1.00 95.00 232 PHE A CA 1
ATOM 1768 C C . PHE A 1 232 ? -3.606 6.288 10.128 1.00 95.00 232 PHE A C 1
ATOM 1770 O O . PHE A 1 232 ? -4.523 5.927 10.866 1.00 95.00 232 PHE A O 1
ATOM 1777 N N . GLN A 1 233 ? -2.386 6.544 10.610 1.00 94.56 233 GLN A N 1
ATOM 1778 C CA . GLN A 1 233 ? -2.062 6.391 12.034 1.00 94.56 233 GLN A CA 1
ATOM 1779 C C . GLN A 1 233 ? -2.847 7.359 12.927 1.00 94.56 233 GLN A C 1
ATOM 1781 O O . GLN A 1 233 ? -3.282 6.967 14.009 1.00 94.56 233 GLN A O 1
ATOM 1786 N N . VAL A 1 234 ? -3.075 8.600 12.480 1.00 96.88 234 VAL A N 1
ATOM 1787 C CA . VAL A 1 234 ? -3.929 9.562 13.197 1.00 96.88 234 VAL A CA 1
ATOM 1788 C C . VAL A 1 234 ? -5.336 8.993 13.373 1.00 96.88 234 VAL A C 1
ATOM 1790 O O . VAL A 1 234 ? -5.839 8.983 14.493 1.00 96.88 234 VAL A O 1
ATOM 1793 N N . GLY A 1 235 ? -5.928 8.438 12.314 1.00 95.88 235 GLY A N 1
ATOM 1794 C CA . GLY A 1 235 ? -7.231 7.773 12.381 1.00 95.88 235 GLY A CA 1
ATOM 1795 C C . GLY A 1 235 ? -7.291 6.645 13.410 1.00 95.88 235 GLY A C 1
ATOM 1796 O O . GLY A 1 235 ? -8.206 6.583 14.235 1.00 95.88 235 GLY A O 1
ATOM 1797 N N . GLY A 1 236 ? -6.273 5.782 13.416 1.00 94.25 236 GLY A N 1
ATOM 1798 C CA . GLY A 1 236 ? -6.166 4.698 14.394 1.00 94.25 236 GLY A CA 1
ATOM 1799 C C . GLY A 1 236 ? -6.080 5.213 15.831 1.00 94.25 236 GLY A C 1
ATOM 1800 O O . GLY A 1 236 ? -6.784 4.722 16.716 1.00 94.25 236 GLY A O 1
ATOM 1801 N N . LEU A 1 237 ? -5.272 6.248 16.069 1.00 96.62 237 LEU A N 1
ATOM 1802 C CA . LEU A 1 237 ? -5.140 6.875 17.386 1.00 96.62 237 LEU A CA 1
ATOM 1803 C C . LEU A 1 237 ? -6.435 7.558 17.840 1.00 96.62 237 LEU A C 1
ATOM 1805 O O . LEU A 1 237 ? -6.801 7.432 19.010 1.00 96.62 237 LEU A O 1
ATOM 1809 N N . GLU A 1 238 ? -7.152 8.227 16.937 1.00 96.06 238 GLU A N 1
ATOM 1810 C CA . GLU A 1 238 ? -8.473 8.799 17.218 1.00 96.06 238 GLU A CA 1
ATOM 1811 C C . GLU A 1 238 ? -9.448 7.715 17.680 1.00 96.06 238 GLU A C 1
ATOM 1813 O O . GLU A 1 238 ? -10.123 7.879 18.703 1.00 96.06 238 GLU A O 1
ATOM 1818 N N . ARG A 1 239 ? -9.475 6.571 16.986 1.00 94.06 239 ARG A N 1
ATOM 1819 C CA . ARG A 1 239 ? -10.351 5.458 17.356 1.00 94.06 239 ARG A CA 1
ATOM 1820 C C . ARG A 1 239 ? -9.977 4.847 18.702 1.00 94.06 239 ARG A C 1
ATOM 1822 O O . ARG A 1 239 ? -10.858 4.587 19.525 1.00 94.06 239 ARG A O 1
ATOM 1829 N N . VAL A 1 240 ? -8.686 4.629 18.950 1.00 95.00 240 VAL A N 1
ATOM 1830 C CA . VAL A 1 240 ? -8.194 4.116 20.238 1.00 95.00 240 VAL A CA 1
ATOM 1831 C C . VAL A 1 240 ? -8.570 5.068 21.371 1.00 95.00 240 VAL A C 1
ATOM 1833 O O . VAL A 1 240 ? -9.080 4.624 22.401 1.00 95.00 240 VAL A O 1
ATOM 1836 N N . LEU A 1 241 ? -8.383 6.375 21.179 1.00 96.94 241 LEU A N 1
ATOM 1837 C CA . LEU A 1 241 ? -8.764 7.387 22.159 1.00 96.94 241 LEU A CA 1
ATOM 1838 C C . LEU A 1 241 ? -10.269 7.341 22.451 1.00 96.94 241 LEU A C 1
ATOM 1840 O O . LEU A 1 241 ? -10.665 7.310 23.617 1.00 96.94 241 LEU A O 1
ATOM 1844 N N . GLU A 1 242 ? -11.107 7.288 21.418 1.00 95.25 242 GLU A N 1
ATOM 1845 C CA . GLU A 1 242 ? -12.562 7.189 21.557 1.00 95.25 242 GLU A CA 1
ATOM 1846 C C . GLU A 1 242 ? -12.978 5.935 22.347 1.00 95.25 242 GLU A C 1
ATOM 1848 O O . GLU A 1 242 ? -13.805 6.009 23.265 1.00 95.25 242 GLU A O 1
ATOM 1853 N N . MET A 1 243 ? -12.371 4.784 22.043 1.00 94.38 243 MET A N 1
ATOM 1854 C CA . MET A 1 243 ? -12.613 3.527 22.754 1.00 94.38 243 MET A CA 1
ATOM 1855 C C . MET A 1 243 ? -12.200 3.621 24.226 1.00 94.38 243 MET A C 1
ATOM 1857 O O . MET A 1 243 ? -12.981 3.247 25.106 1.00 94.38 243 MET A O 1
ATOM 1861 N N . CYS A 1 244 ? -11.017 4.166 24.513 1.00 96.62 244 CYS A N 1
ATOM 1862 C CA . CYS A 1 244 ? -10.519 4.376 25.872 1.00 96.62 244 CYS A CA 1
ATOM 1863 C C . CYS A 1 244 ? -11.415 5.330 26.674 1.00 96.62 244 CYS A C 1
ATOM 1865 O O . CYS A 1 244 ? -11.741 5.050 27.829 1.00 96.62 244 CYS A O 1
ATOM 1867 N N . LEU A 1 245 ? -11.858 6.435 26.068 1.00 96.50 245 LEU A N 1
ATOM 1868 C CA . LEU A 1 245 ? -12.778 7.391 26.691 1.00 96.50 245 LEU A CA 1
ATOM 1869 C C . LEU A 1 245 ? -14.147 6.772 26.969 1.00 96.50 245 LEU A C 1
ATOM 1871 O O . LEU A 1 245 ? -14.743 7.023 28.016 1.00 96.50 245 LEU A O 1
ATOM 1875 N N . THR A 1 246 ? -14.652 5.961 26.046 1.00 96.81 246 THR A N 1
ATOM 1876 C CA . THR A 1 246 ? -15.925 5.261 26.228 1.00 96.81 246 THR A CA 1
ATOM 1877 C C . THR A 1 246 ? -15.817 4.251 27.364 1.00 96.81 246 THR A C 1
ATOM 1879 O O . THR A 1 246 ? -16.641 4.254 28.278 1.00 96.81 246 THR A O 1
ATOM 1882 N N . TYR A 1 247 ? -14.771 3.424 27.355 1.00 97.44 247 TYR A N 1
ATOM 1883 C CA . TYR A 1 247 ? -14.556 2.406 28.377 1.00 97.44 247 TYR A CA 1
ATOM 1884 C C . TYR A 1 247 ? -14.311 3.016 29.760 1.00 97.44 247 TYR A C 1
ATOM 1886 O O . TYR A 1 247 ? -14.846 2.522 30.751 1.00 97.44 247 TYR A O 1
ATOM 1894 N N . SER A 1 248 ? -13.572 4.125 29.848 1.00 97.06 248 SER A N 1
ATOM 1895 C CA . SER A 1 248 ? -13.294 4.779 31.131 1.00 97.06 248 SER A CA 1
ATOM 1896 C C . SER A 1 248 ? -14.544 5.358 31.799 1.00 97.06 248 SER A C 1
ATOM 1898 O O . SER A 1 248 ? -14.628 5.396 33.030 1.00 97.06 248 SER A O 1
ATOM 1900 N N . LYS A 1 249 ? -15.542 5.757 31.003 1.00 96.62 249 LYS A N 1
ATOM 1901 C CA . LYS A 1 249 ? -16.838 6.256 31.484 1.00 96.62 249 LYS A CA 1
ATOM 1902 C C . LYS A 1 249 ? -17.794 5.142 31.911 1.00 96.62 249 LYS A C 1
ATOM 1904 O O . LYS A 1 249 ? -18.624 5.377 32.786 1.00 96.62 249 LYS A O 1
ATOM 1909 N N . THR A 1 250 ? -17.711 3.955 31.311 1.00 96.75 250 THR A N 1
ATOM 1910 C CA . THR A 1 250 ? -18.685 2.872 31.543 1.00 96.75 250 THR A CA 1
ATOM 1911 C C . THR A 1 250 ? -18.168 1.776 32.477 1.00 96.75 250 THR A C 1
ATOM 1913 O O . THR A 1 250 ? -18.952 1.170 33.214 1.00 96.75 250 THR A O 1
ATOM 1916 N N . ARG A 1 251 ? -16.855 1.523 32.519 1.00 97.44 251 ARG A N 1
ATOM 1917 C CA . ARG A 1 251 ? -16.256 0.508 33.394 1.00 97.44 251 ARG A CA 1
ATOM 1918 C C . ARG A 1 251 ? -16.193 0.998 34.840 1.00 97.44 251 ARG A C 1
ATOM 1920 O O . ARG A 1 251 ? -15.569 2.014 35.122 1.00 97.44 251 ARG A O 1
ATOM 1927 N N . HIS A 1 252 ? -16.767 0.223 35.762 1.00 97.31 252 HIS A N 1
ATOM 1928 C CA . HIS A 1 252 ? -16.771 0.527 37.196 1.00 97.31 252 HIS A CA 1
ATOM 1929 C C . HIS A 1 252 ? -15.762 -0.328 37.981 1.00 97.31 252 HIS A C 1
ATOM 1931 O O . HIS A 1 252 ? -15.693 -1.548 37.797 1.00 97.31 252 HIS A O 1
ATOM 1937 N N . GLN A 1 253 ? -15.012 0.307 38.884 1.00 97.06 253 GLN A N 1
ATOM 1938 C CA . GLN A 1 253 ? -14.179 -0.314 39.926 1.00 97.06 253 GLN A CA 1
ATOM 1939 C C . GLN A 1 253 ? -14.224 0.548 41.191 1.00 97.06 253 GLN A C 1
ATOM 1941 O O . GLN A 1 253 ? -14.407 1.760 41.109 1.00 97.06 253 GLN A O 1
ATOM 1946 N N . PHE A 1 254 ? -14.097 -0.080 42.364 1.00 95.94 254 PHE A N 1
ATOM 1947 C CA . PHE A 1 254 ? -14.207 0.606 43.661 1.00 95.94 254 PHE A CA 1
ATOM 1948 C C . PHE A 1 254 ? -15.468 1.490 43.773 1.00 95.94 254 PHE A C 1
ATOM 1950 O O . PHE A 1 254 ? -15.433 2.591 44.312 1.00 95.94 254 PHE A O 1
ATOM 1957 N N . GLY A 1 255 ? -16.586 1.018 43.208 1.00 96.25 255 GLY A N 1
ATOM 1958 C CA . GLY A 1 255 ? -17.881 1.698 43.271 1.00 96.25 255 GLY A CA 1
ATOM 1959 C C . GLY A 1 255 ? -18.066 2.908 42.345 1.00 96.25 255 GLY A C 1
ATOM 1960 O O . GLY A 1 255 ? -19.101 3.558 42.444 1.00 96.25 255 GLY A O 1
ATOM 1961 N N . GLN A 1 256 ? -17.131 3.223 41.438 1.00 96.31 256 GLN A N 1
ATOM 1962 C CA . GLN A 1 256 ? -17.272 4.354 40.505 1.00 96.31 256 GLN A CA 1
ATOM 1963 C C . GLN A 1 256 ? -16.647 4.087 39.121 1.00 96.31 256 GLN A C 1
ATOM 1965 O O . GLN A 1 256 ? -15.850 3.154 38.984 1.00 96.31 256 GLN A O 1
ATOM 1970 N N . PRO A 1 257 ? -16.983 4.880 38.083 1.00 97.12 257 PRO A N 1
ATOM 1971 C CA . PRO A 1 257 ? -16.306 4.815 36.792 1.00 97.12 257 PRO A CA 1
ATOM 1972 C C . PRO A 1 257 ? -14.795 5.025 36.918 1.00 97.12 257 PRO A C 1
ATOM 1974 O O . PRO A 1 257 ? -14.352 5.942 37.616 1.00 97.12 257 PRO A O 1
ATOM 1977 N N . ILE A 1 258 ? -14.002 4.221 36.206 1.00 96.94 258 ILE A N 1
ATOM 1978 C CA . ILE A 1 258 ? -12.534 4.284 36.292 1.00 96.94 258 ILE A CA 1
ATOM 1979 C C . ILE A 1 258 ? -11.959 5.622 35.801 1.00 96.94 258 ILE A C 1
ATOM 1981 O O . ILE A 1 258 ? -10.913 6.044 36.276 1.00 96.94 258 ILE A O 1
ATOM 1985 N N . GLY A 1 259 ? -12.663 6.344 34.925 1.00 95.38 259 GLY A N 1
ATOM 1986 C CA . GLY A 1 259 ? -12.254 7.673 34.457 1.00 95.38 259 GLY A CA 1
ATOM 1987 C C . GLY A 1 259 ? -12.261 8.774 35.529 1.00 95.38 259 GLY A C 1
ATOM 1988 O O . GLY A 1 259 ? -11.887 9.902 35.226 1.00 95.38 259 GLY A O 1
ATOM 1989 N N . ARG A 1 260 ? -12.699 8.487 36.767 1.00 95.06 260 ARG A N 1
ATOM 1990 C CA . ARG A 1 260 ? -12.644 9.432 37.900 1.00 95.06 260 ARG A CA 1
ATOM 1991 C C . ARG A 1 260 ? -11.333 9.389 38.692 1.00 95.06 260 ARG A C 1
ATOM 1993 O O . ARG A 1 260 ? -11.100 10.290 39.495 1.00 95.06 260 ARG A O 1
ATOM 2000 N N . PHE A 1 261 ? -10.493 8.372 38.506 1.00 93.75 261 PHE A N 1
ATOM 2001 C CA . PHE A 1 261 ? -9.201 8.289 39.189 1.00 93.75 261 PHE A CA 1
ATOM 2002 C C . PHE A 1 261 ? -8.166 9.172 38.468 1.00 93.75 261 PHE A C 1
ATOM 2004 O O . PHE A 1 261 ? -7.976 9.049 37.265 1.00 93.75 261 PHE A O 1
ATOM 2011 N N . GLN A 1 262 ? -7.516 10.091 39.196 1.00 86.25 262 GLN A N 1
ATOM 2012 C CA . GLN A 1 262 ? -6.507 11.022 38.650 1.00 86.25 262 GLN A CA 1
ATOM 2013 C C . GLN A 1 262 ? -5.101 10.412 38.491 1.00 86.25 262 GLN A C 1
ATOM 2015 O O . GLN A 1 262 ? -4.224 11.071 37.935 1.00 86.25 262 GLN A O 1
ATOM 2020 N N . ARG A 1 263 ? -4.862 9.213 39.035 1.00 60.16 263 ARG A N 1
ATOM 2021 C CA . ARG A 1 263 ? -3.565 8.527 39.056 1.00 60.16 263 ARG A CA 1
ATOM 2022 C C . ARG A 1 263 ? -3.732 7.079 38.639 1.00 60.16 263 ARG A C 1
ATOM 2024 O O . ARG A 1 263 ? -4.732 6.480 39.096 1.00 60.16 263 ARG A O 1
#

Radius of gyration: 20.11 Å; Cα contacts (8 Å, |Δi|>4): 477; chains: 1; bounding box: 49×47×65 Å

Nearest PDB structures (foldseek):
  4x28-assembly1_C  TM=8.587E-01  e=1.186E-14  Mycobacterium tuberculosis H37Rv
  3eon-assembly1_A  TM=8.461E-01  e=1.124E-14  Burkholderia pseudomallei 1710b
  3eom-assembly1_B  TM=8.482E-01  e=8.184E-14  Burkholderia pseudomallei 1710b
  4w9u-assembly1_A  TM=8.172E-01  e=4.093E-13  Brucella abortus 2308
  4w9u-assembly1_B  TM=8.056E-01  e=7.386E-13  Brucella abortus 2308

Secondary structure (DSSP, 8-state):
---SPPHHHHHHHHHHHHHHHHH--HHHHHHHHTT-S-HHHHHHHHHHTTGGGTTS-GGGTS----HHHHHHHHHHHHHS---STIIIIIIIIHHHHHHHS-HHHHHHHHHHHHTTSS-EEES-S-TTS-HHHHTTSEEEETTEEEEEEEEEES-SS-SEEEEEEEETTTEEEEEEEETT-TTEEEEEETT-SS-EEEEEEEEEPPSEE-TT--HHHHHHHHHHHHHHHHHHHHHHHHHHHHHHHHHHHH-EETTEEGGG---

Solvent-accessible surface area (backbone atoms only — not comparable to full-atom values): 13680 Å² total; per-residue (Å²): 132,87,85,73,77,50,75,68,41,50,52,45,36,50,53,45,50,52,48,40,67,71,69,55,40,74,67,52,49,54,28,43,78,70,67,74,46,69,68,62,66,54,48,55,54,51,33,74,70,45,65,42,7,26,62,35,48,51,97,31,62,21,69,47,38,49,73,67,46,38,23,43,41,30,18,48,46,25,50,40,92,70,86,67,45,56,58,37,18,31,39,43,45,42,39,40,35,69,50,17,26,42,75,67,51,31,62,61,50,42,32,33,27,16,60,55,74,45,28,26,18,43,65,58,63,54,89,86,54,58,71,69,66,57,28,70,47,22,37,46,53,98,67,22,33,30,32,56,47,60,54,22,50,41,56,90,77,28,50,28,32,40,37,42,22,28,26,87,98,68,50,73,46,40,34,36,27,53,57,86,35,66,43,48,48,80,42,82,47,84,93,55,100,55,76,25,20,35,44,37,31,54,47,16,55,60,80,42,66,38,81,43,54,42,74,68,39,50,53,48,31,44,55,56,36,48,55,37,52,48,27,19,50,50,17,34,51,52,40,52,50,52,51,51,56,51,46,26,65,69,43,69,54,97,91,37,41,52,64,74,59,94,119